Protein AF-0000000079820112 (afdb_homodimer)

Nearest PDB structures (foldseek):
  3hjp-assembly2_D  TM=8.695E-01  e=3.305E-12  Saccharolobus solfataricus
  5ovq-assembly1_L  TM=8.170E-01  e=5.608E-11  Aquifex aeolicus VF5
  5epf-assembly1_A  TM=8.213E-01  e=5.752E-10  Mycobacterium tuberculosis H37Rv
  5id2-assembly1_B  TM=8.417E-01  e=3.566E-09  Mycobacterium tuberculosis H37Rv
  1xvw-assembly1_B  TM=8.274E-01  e=8.605E-09  Mycobacterium tuberculosis

Foldseek 3Di:
DQDAAFFPAFDDWDKFFWQVGDIDTPLPDQFPWWEKEKEAFFLVDVLVLVQLLVCQVCVVLQVVLRYAYAYEKQDDNVRQNCSCVVSVRDRHIYTYNDDPVNLSNNVWAKDADPDPPGDRIITHIKIWIAGSVRGTQDIDYDNHSDDDDDPVVVSVVSVVCVVPVPGGDRRDD/DQDAAFFPAFDDWDKFAWQVGDIDTPLPDQFPWWEKEKEAFFLVDVLV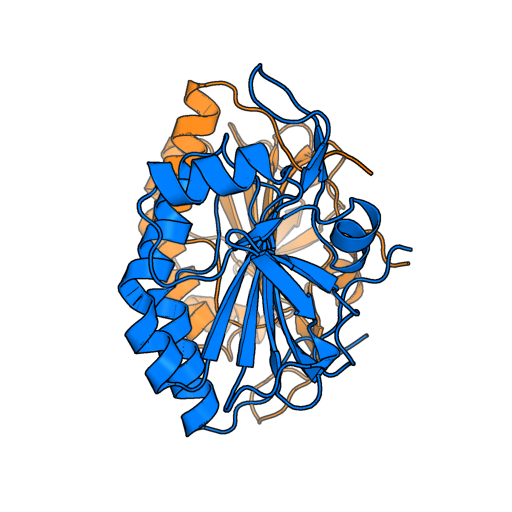LVQQLVCQVCVVLQVVLRYAYAYEKQDDNVRQNCSCVVSVRDRHIYTYNDDPVNLVNNVWAKDADPDPPGDRIITHIKIWIAGSVRGTQDIDYDNHSDDDDDPVVVSVVSVVCVVPVPGGDRRDD

Solvent-accessible surface area (backbone atoms only — not comparable to full-atom values): 17801 Å² total; per-residue (Å²): 75,76,59,56,73,43,25,74,32,74,47,77,87,50,73,33,40,31,63,94,60,62,72,46,45,58,88,76,50,72,37,81,42,20,40,31,45,36,37,33,50,36,69,74,33,68,59,46,48,56,52,54,40,51,51,30,75,39,42,63,67,37,47,77,64,26,35,46,63,34,38,35,22,45,29,48,67,68,48,45,44,47,38,37,64,74,56,65,53,81,68,53,48,43,33,24,56,44,45,69,68,57,40,44,52,66,50,35,28,27,28,62,50,90,54,89,77,47,58,69,61,32,35,26,26,31,40,35,34,25,34,53,85,42,26,22,36,41,45,34,36,20,22,41,87,56,51,58,54,48,67,70,58,48,55,54,50,51,53,50,32,65,75,63,69,56,74,63,37,19,54,54,127,73,76,62,57,73,44,24,74,34,73,46,78,87,49,74,34,40,31,64,97,61,64,73,46,46,58,90,75,51,71,38,82,41,20,39,32,43,35,36,33,50,36,72,74,32,67,57,44,47,56,51,53,40,51,51,28,75,40,44,64,65,36,46,75,63,26,33,47,62,35,38,34,22,42,30,48,68,69,48,43,45,48,37,37,64,74,56,65,51,81,70,52,48,43,34,22,55,44,45,69,69,57,39,44,53,66,49,36,28,26,27,62,50,89,54,90,79,47,57,69,61,33,36,25,26,31,40,35,34,27,33,53,87,43,25,21,36,40,46,34,37,19,22,41,87,57,51,57,55,50,68,70,58,48,54,55,50,51,51,49,32,64,77,63,69,57,73,62,37,18,55,54,127

InterPro domains:
  IPR000866 Alkyl hydroperoxide reductase subunit C/ Thiol specific antioxidant [PF00578] (7-136)
  IPR013766 Thioredoxin domain [PS51352] (5-163)
  IPR036249 Thioredoxin-like superfamily [SSF52833] (4-168)

Sequence (346 aa):
MIDRPTPGQPAPDLNVDLVGGGSWKLADQTPDAFSMLVFYRGLHCPVCRSYNRKLDRMAGDFADLGVEPIALSMDTQARATESVEEWGIEHLPVGYGLTEDDARTWGLYISTAIKDGEPARFSEPG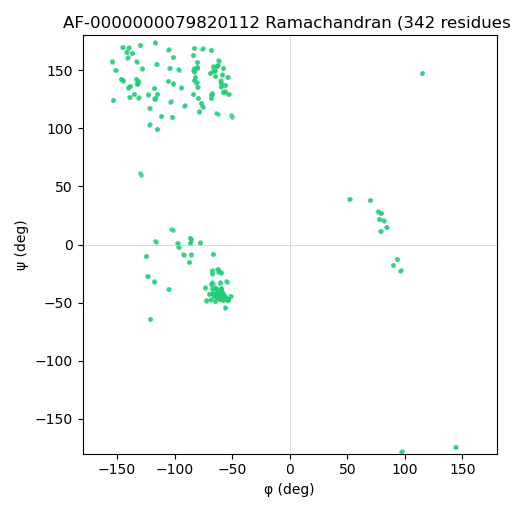LFLVGPDRSLFYAAVTSMPWGRPDPEELVKAIGWIKDNDYPSRGRASMIDRPTPGQPAPDLNVDLVGGGSWKLADQTPDAFSMLVFYRGLHCPVCRSYNRKLDRMAGDFADLGVEPIALSMDTQARATESVEEWGIEHLPVGYGLTEDDARTWGLYISTAIKDGEPARFSEPGLFLVGPDRSLFYAAVTSMPWGRPDPEELVKAIGWIKDNDYPSRGRAS

pLDDT: mean 97.33, std 6.56, range [34.94, 99.0]

Radius of gyration: 19.42 Å; Cα contacts (8 Å, |Δi|>4): 830; chains: 2; bounding box: 47×56×40 Å

Structure (mmCIF, N/CA/C/O backbone):
data_AF-0000000079820112-model_v1
#
loop_
_entity.id
_entity.type
_entity.pdbx_description
1 polymer 'Thioredoxin domain-containing protein'
#
loop_
_atom_site.group_PDB
_atom_site.id
_atom_site.type_symbol
_atom_site.label_atom_id
_atom_site.label_alt_id
_atom_site.label_comp_id
_atom_site.label_asym_id
_atom_site.label_entity_id
_atom_site.label_seq_id
_atom_site.pdbx_PDB_ins_code
_atom_site.Cartn_x
_atom_site.Cartn_y
_atom_site.Cartn_z
_atom_site.occupancy
_atom_site.B_iso_or_equiv
_atom_site.auth_seq_id
_atom_site.auth_comp_id
_atom_site.auth_asym_id
_atom_site.auth_atom_id
_atom_site.pdbx_PDB_model_num
ATOM 1 N N . MET A 1 1 ? 1.897 -10.531 18.719 1 34.94 1 MET A N 1
ATOM 2 C CA . MET A 1 1 ? 1.957 -9.391 17.797 1 34.94 1 MET A CA 1
ATOM 3 C C . MET A 1 1 ? 2.199 -9.859 16.359 1 34.94 1 MET A C 1
ATOM 5 O O . MET A 1 1 ? 3.154 -10.594 16.109 1 34.94 1 MET A O 1
ATOM 9 N N . ILE A 1 2 ? 1.205 -10.109 15.5 1 49.72 2 ILE A N 1
ATOM 10 C CA . ILE A 1 2 ? 1.496 -10.695 14.195 1 49.72 2 ILE A CA 1
ATOM 11 C C . ILE A 1 2 ? 2.611 -9.906 13.516 1 49.72 2 ILE A C 1
ATOM 13 O O . ILE A 1 2 ? 2.504 -8.688 13.352 1 49.72 2 ILE A O 1
ATOM 17 N N . ASP A 1 3 ? 3.736 -10.469 13.398 1 76.06 3 ASP A N 1
ATOM 18 C CA . ASP A 1 3 ? 4.973 -10.047 12.742 1 76.06 3 ASP A CA 1
ATOM 19 C C . ASP A 1 3 ? 4.777 -9.914 11.234 1 76.06 3 ASP A C 1
ATOM 21 O O . ASP A 1 3 ? 3.955 -10.609 10.648 1 76.06 3 ASP A O 1
ATOM 25 N N . ARG A 1 4 ? 4.84 -8.766 10.719 1 89.5 4 ARG A N 1
ATOM 26 C CA . ARG A 1 4 ? 4.777 -8.547 9.281 1 89.5 4 ARG A CA 1
ATOM 27 C C . ARG A 1 4 ? 6.133 -8.805 8.633 1 89.5 4 ARG A C 1
ATOM 29 O O . ARG A 1 4 ? 7.172 -8.703 9.289 1 89.5 4 ARG A O 1
ATOM 36 N N . PRO A 1 5 ? 6.062 -9.211 7.332 1 95.88 5 PRO A N 1
ATOM 37 C CA . PRO A 1 5 ? 7.336 -9.328 6.617 1 95.88 5 PRO A CA 1
ATOM 38 C C . PRO A 1 5 ? 8.141 -8.031 6.625 1 95.88 5 PRO A C 1
ATOM 40 O O . PRO A 1 5 ? 7.574 -6.949 6.469 1 95.88 5 PRO A O 1
ATOM 43 N N . THR A 1 6 ? 9.414 -8.172 6.836 1 96.56 6 THR A N 1
ATOM 44 C CA . THR A 1 6 ? 10.297 -7.02 6.926 1 96.56 6 THR A CA 1
ATOM 45 C C . THR A 1 6 ? 11.344 -7.051 5.816 1 96.56 6 THR A C 1
ATOM 47 O O . THR A 1 6 ? 12.07 -8.039 5.668 1 96.56 6 THR A O 1
ATOM 50 N N . PRO A 1 7 ? 11.422 -5.953 5.039 1 98.31 7 PRO A N 1
ATOM 51 C CA . PRO A 1 7 ? 12.469 -5.93 4.012 1 98.31 7 PRO A CA 1
ATOM 52 C C . PRO A 1 7 ? 13.859 -6.195 4.578 1 98.31 7 PRO A C 1
ATOM 54 O O . PRO A 1 7 ? 14.18 -5.738 5.68 1 98.31 7 PRO A O 1
ATOM 57 N N . GLY A 1 8 ? 14.672 -6.902 3.771 1 97.75 8 GLY A N 1
ATOM 58 C CA . GLY A 1 8 ? 16.016 -7.27 4.203 1 97.75 8 GLY A CA 1
ATOM 59 C C . GLY A 1 8 ? 16.062 -8.602 4.926 1 97.75 8 GLY A C 1
ATOM 60 O O . GLY A 1 8 ? 17.125 -9.195 5.082 1 97.75 8 GLY A O 1
ATOM 61 N N . GLN A 1 9 ? 14.969 -9.078 5.383 1 97.69 9 GLN A N 1
ATOM 62 C CA . GLN A 1 9 ? 14.852 -10.367 6.059 1 97.69 9 GLN A CA 1
ATOM 63 C C . GLN A 1 9 ? 14.297 -11.438 5.121 1 97.69 9 GLN A C 1
ATOM 65 O O . GLN A 1 9 ? 13.734 -11.117 4.07 1 97.69 9 GLN A O 1
ATOM 70 N N . PRO A 1 10 ? 14.492 -12.719 5.465 1 97.88 10 PRO A N 1
ATOM 71 C CA . PRO A 1 10 ? 13.898 -13.766 4.633 1 97.88 10 PRO A CA 1
ATOM 72 C C . PRO A 1 10 ? 12.383 -13.641 4.52 1 97.88 10 PRO A C 1
ATOM 74 O O . PRO A 1 10 ? 11.703 -13.391 5.52 1 97.88 10 PRO A O 1
ATOM 77 N N . ALA A 1 11 ? 11.898 -13.711 3.303 1 98.38 11 ALA A N 1
ATOM 78 C CA . ALA A 1 11 ? 10.453 -13.703 3.088 1 98.38 11 ALA A CA 1
ATOM 79 C C . ALA A 1 11 ? 9.805 -14.945 3.678 1 98.38 11 ALA A C 1
ATOM 81 O O . ALA A 1 11 ? 10.43 -16.016 3.748 1 98.38 11 ALA A O 1
ATOM 82 N N . PRO A 1 12 ? 8.594 -14.812 4.105 1 98.12 12 PRO A N 1
ATOM 83 C CA . PRO A 1 12 ? 7.875 -16.016 4.547 1 98.12 12 PRO A CA 1
ATOM 84 C C . PRO A 1 12 ? 7.777 -17.078 3.459 1 98.12 12 PRO A C 1
ATOM 86 O O . PRO A 1 12 ? 7.73 -16.75 2.27 1 98.12 12 PRO A O 1
ATOM 89 N N . ASP A 1 13 ? 7.699 -18.328 3.887 1 97.12 13 ASP A N 1
ATOM 90 C CA . ASP A 1 13 ? 7.492 -19.391 2.92 1 97.12 13 ASP A CA 1
ATOM 91 C C . ASP A 1 13 ? 6.109 -19.297 2.275 1 97.12 13 ASP A C 1
ATOM 93 O O . ASP A 1 13 ? 5.176 -18.75 2.877 1 97.12 13 ASP A O 1
ATOM 97 N N . LEU A 1 14 ? 6.031 -19.797 1.106 1 98.56 14 LEU A N 1
ATOM 98 C CA . LEU A 1 14 ? 4.762 -19.797 0.39 1 98.56 14 LEU A CA 1
ATOM 99 C C . LEU A 1 14 ? 4.703 -20.953 -0.611 1 98.56 14 LEU A C 1
ATOM 101 O O . LEU A 1 14 ? 5.598 -21.094 -1.446 1 98.56 14 LEU A O 1
ATOM 105 N N . ASN A 1 15 ? 3.719 -21.734 -0.475 1 98.12 15 ASN A N 1
ATOM 106 C CA . ASN A 1 15 ? 3.396 -22.828 -1.377 1 98.12 15 ASN A CA 1
ATOM 107 C C . ASN A 1 15 ? 1.924 -22.812 -1.778 1 98.12 15 ASN A C 1
ATOM 109 O O . ASN A 1 15 ? 1.041 -22.812 -0.918 1 98.12 15 ASN A O 1
ATOM 113 N N . VAL A 1 16 ? 1.709 -22.812 -3.123 1 98.38 16 VAL A N 1
ATOM 114 C CA . VAL A 1 16 ? 0.324 -22.812 -3.584 1 98.38 16 VAL A CA 1
ATOM 115 C C . VAL A 1 16 ? 0.183 -23.719 -4.805 1 98.38 16 VAL A C 1
ATOM 117 O O . VAL A 1 16 ? 1.171 -24.016 -5.48 1 98.38 16 VAL A O 1
ATOM 120 N N . ASP A 1 17 ? -1.06 -24.109 -5.07 1 98.69 17 ASP A N 1
ATOM 121 C CA . ASP A 1 17 ? -1.379 -24.781 -6.324 1 98.69 17 ASP A CA 1
ATOM 122 C C . ASP A 1 17 ? -1.606 -23.781 -7.449 1 98.69 17 ASP A C 1
ATOM 124 O O . ASP A 1 17 ? -2.01 -22.641 -7.199 1 98.69 17 ASP A O 1
ATOM 128 N N . LEU A 1 18 ? -1.323 -24.219 -8.68 1 98.81 18 LEU A N 1
ATOM 129 C CA . LEU A 1 18 ? -1.472 -23.344 -9.836 1 98.81 18 LEU A CA 1
ATOM 130 C C . LEU A 1 18 ? -2.703 -23.719 -10.656 1 98.81 18 LEU A C 1
ATOM 132 O O . LEU A 1 18 ? -3 -24.906 -10.812 1 98.81 18 LEU A O 1
ATOM 136 N N . VAL A 1 19 ? -3.385 -22.719 -11.141 1 98.81 19 VAL A N 1
ATOM 137 C CA . VAL A 1 19 ? -4.359 -23 -12.195 1 98.81 19 VAL A CA 1
ATOM 138 C C . VAL A 1 19 ? -3.662 -23.625 -13.398 1 98.81 19 VAL A C 1
ATOM 140 O O . VAL A 1 19 ? -2.607 -23.156 -13.828 1 98.81 19 VAL A O 1
ATOM 143 N N . GLY A 1 20 ? -4.258 -24.672 -13.953 1 97.94 20 GLY A N 1
ATOM 144 C CA . GLY A 1 20 ? -3.639 -25.375 -15.062 1 97.94 20 GLY A CA 1
ATOM 145 C C . GLY A 1 20 ? -2.803 -26.562 -14.617 1 97.94 20 GLY A C 1
ATOM 146 O O . GLY A 1 20 ? -2.342 -27.344 -15.445 1 97.94 20 GLY A O 1
ATOM 147 N N . GLY A 1 21 ? -2.512 -26.672 -13.281 1 97.81 21 GLY A N 1
ATOM 148 C CA . GLY A 1 21 ? -1.826 -27.844 -12.742 1 97.81 21 GLY A CA 1
ATOM 149 C C . GLY A 1 21 ? -0.453 -27.516 -12.188 1 97.81 21 GLY A C 1
ATOM 150 O O . GLY A 1 21 ? 0.205 -26.578 -12.641 1 97.81 21 GLY A O 1
ATOM 151 N N . GLY A 1 22 ? -0.098 -28.281 -11.156 1 97.62 22 GLY A N 1
ATOM 152 C CA . GLY A 1 22 ? 1.198 -28.109 -10.516 1 97.62 22 GLY A CA 1
ATOM 153 C C . GLY A 1 22 ? 1.142 -27.234 -9.273 1 97.62 22 GLY A C 1
ATOM 154 O O . GLY A 1 22 ? 0.057 -26.906 -8.797 1 97.62 22 GLY A O 1
ATOM 155 N N . SER A 1 23 ? 2.336 -27.078 -8.742 1 97.56 23 SER A N 1
ATOM 156 C CA . SER A 1 23 ? 2.486 -26.25 -7.543 1 97.56 23 SER A CA 1
ATOM 157 C C . SER A 1 23 ? 3.57 -25.203 -7.727 1 97.56 23 SER A C 1
ATOM 159 O O . SER A 1 23 ? 4.453 -25.344 -8.57 1 97.56 23 SER A O 1
ATOM 161 N N . TRP A 1 24 ? 3.408 -24.141 -7.055 1 98.44 24 TRP A N 1
ATOM 162 C CA . TRP A 1 24 ? 4.375 -23.047 -7.012 1 98.44 24 TRP A CA 1
ATOM 163 C C . TRP A 1 24 ? 4.914 -22.859 -5.602 1 98.44 24 TRP A C 1
ATOM 165 O O . TRP A 1 24 ? 4.148 -22.75 -4.641 1 98.44 24 TRP A O 1
ATOM 175 N N . LYS A 1 25 ? 6.211 -22.891 -5.52 1 98.56 25 LYS A N 1
ATOM 176 C CA . LYS A 1 25 ? 6.898 -22.672 -4.246 1 98.56 25 LYS A CA 1
ATOM 177 C C . LYS A 1 25 ? 7.887 -21.516 -4.344 1 98.56 25 LYS A C 1
ATOM 179 O O . LYS A 1 25 ? 8.742 -21.5 -5.23 1 98.56 25 LYS A O 1
ATOM 184 N N . LEU A 1 26 ? 7.754 -20.641 -3.398 1 98.69 26 LEU A N 1
ATOM 185 C CA . LEU A 1 26 ? 8.664 -19.5 -3.4 1 98.69 26 LEU A CA 1
ATOM 186 C C . LEU A 1 26 ? 10.109 -19.969 -3.279 1 98.69 26 LEU A C 1
ATOM 188 O O . LEU A 1 26 ? 10.992 -19.422 -3.945 1 98.69 26 LEU A O 1
ATOM 192 N N . ALA A 1 27 ? 10.367 -20.922 -2.484 1 97.94 27 ALA A N 1
ATOM 193 C CA . ALA A 1 27 ? 11.711 -21.422 -2.193 1 97.94 27 ALA A CA 1
ATOM 194 C C . ALA A 1 27 ? 12.375 -21.969 -3.451 1 97.94 27 ALA A C 1
ATOM 196 O O . ALA A 1 27 ? 13.602 -22.078 -3.514 1 97.94 27 ALA A O 1
ATOM 197 N N . ASP A 1 28 ? 11.609 -22.344 -4.434 1 98 28 ASP A N 1
ATOM 198 C CA . ASP A 1 28 ? 12.133 -22.969 -5.648 1 98 28 ASP A CA 1
ATOM 199 C C . ASP A 1 28 ? 12.398 -21.922 -6.727 1 98 28 ASP A C 1
ATOM 201 O O . ASP A 1 28 ? 12.938 -22.234 -7.789 1 98 28 ASP A O 1
ATOM 205 N N . GLN A 1 29 ? 11.969 -20.672 -6.492 1 98.31 29 GLN A N 1
ATOM 206 C CA . GLN A 1 29 ? 12.086 -19.641 -7.516 1 98.31 29 GLN A CA 1
ATOM 207 C C . GLN A 1 29 ? 13.5 -19.062 -7.566 1 98.31 29 GLN A C 1
ATOM 209 O O . GLN A 1 29 ? 14.133 -18.875 -6.527 1 98.31 29 GLN A O 1
ATOM 214 N N . THR A 1 30 ? 13.977 -18.922 -8.805 1 97.56 30 THR A N 1
ATOM 215 C CA . THR A 1 30 ? 15.297 -18.328 -9.023 1 97.56 30 THR A CA 1
ATOM 216 C C . THR A 1 30 ? 15.219 -17.219 -10.07 1 97.56 30 THR A C 1
ATOM 218 O O . THR A 1 30 ? 15.891 -17.281 -11.102 1 97.56 30 THR A O 1
ATOM 221 N N . PRO A 1 31 ? 14.453 -16.172 -9.82 1 98.5 31 PRO A N 1
ATOM 222 C CA . PRO A 1 31 ? 14.367 -15.07 -10.773 1 98.5 31 PRO A CA 1
ATOM 223 C C . PRO A 1 31 ? 15.703 -14.352 -10.961 1 98.5 31 PRO A C 1
ATOM 225 O O . PRO A 1 31 ? 16.547 -14.367 -10.07 1 98.5 31 PRO A O 1
ATOM 228 N N . ASP A 1 32 ? 15.812 -13.773 -12.156 1 98.56 32 ASP A N 1
ATOM 229 C CA . ASP A 1 32 ? 17 -12.953 -12.352 1 98.56 32 ASP A CA 1
ATOM 230 C C . ASP A 1 32 ? 17 -11.75 -11.414 1 98.56 32 ASP A C 1
ATOM 232 O O . ASP A 1 32 ? 18.031 -11.352 -10.891 1 98.56 32 ASP A O 1
ATOM 236 N N . ALA A 1 33 ? 15.852 -11.172 -11.195 1 98.75 33 ALA A N 1
ATOM 237 C CA . ALA A 1 33 ? 15.781 -10.016 -10.305 1 98.75 33 ALA A CA 1
ATOM 238 C C . ALA A 1 33 ? 14.828 -10.273 -9.141 1 98.75 33 ALA A C 1
ATOM 240 O O . ALA A 1 33 ? 15.25 -10.289 -7.98 1 98.75 33 ALA A O 1
ATOM 241 N N . PHE A 1 34 ? 13.484 -10.469 -9.438 1 98.94 34 PHE A N 1
ATOM 242 C CA . PHE A 1 34 ? 12.531 -10.586 -8.344 1 98.94 34 PHE A CA 1
ATOM 243 C C . PHE A 1 34 ? 11.43 -11.578 -8.688 1 98.94 34 PHE A C 1
ATOM 245 O O . PHE A 1 34 ? 10.969 -11.633 -9.836 1 98.94 34 PHE A O 1
ATOM 252 N N . SER A 1 35 ? 11 -12.398 -7.707 1 98.94 35 SER A N 1
ATOM 253 C CA . SER A 1 35 ? 9.625 -12.898 -7.699 1 98.94 35 SER A CA 1
ATOM 254 C C . SER A 1 35 ? 8.648 -11.82 -7.223 1 98.94 35 SER A C 1
ATOM 256 O O . SER A 1 35 ? 8.844 -11.227 -6.16 1 98.94 35 SER A O 1
ATOM 258 N N . MET A 1 36 ? 7.723 -11.523 -8.031 1 98.94 36 MET A N 1
ATOM 259 C CA . MET A 1 36 ? 6.703 -10.547 -7.652 1 98.94 36 MET A CA 1
ATOM 260 C C . MET A 1 36 ? 5.402 -11.242 -7.262 1 98.94 36 MET A C 1
ATOM 262 O O . MET A 1 36 ? 4.727 -11.82 -8.109 1 98.94 36 MET A O 1
ATOM 266 N N . LEU A 1 37 ? 5.094 -11.203 -5.973 1 98.94 37 LEU A N 1
ATOM 267 C CA . LEU A 1 37 ? 3.875 -11.805 -5.438 1 98.94 37 LEU A CA 1
ATOM 268 C C . LEU A 1 37 ? 2.734 -10.789 -5.414 1 98.94 37 LEU A C 1
ATOM 270 O O . LEU A 1 37 ? 2.824 -9.758 -4.746 1 98.94 37 LEU A O 1
ATOM 274 N N . VAL A 1 38 ? 1.7 -11.094 -6.109 1 98.94 38 VAL A N 1
ATOM 275 C CA . VAL A 1 38 ? 0.548 -10.203 -6.207 1 98.94 38 VAL A CA 1
ATOM 276 C C . VAL A 1 38 ? -0.674 -10.867 -5.578 1 98.94 38 VAL A C 1
ATOM 278 O O . VAL A 1 38 ? -1.367 -11.648 -6.23 1 98.94 38 VAL A O 1
ATOM 281 N N . PHE A 1 39 ? -0.961 -10.492 -4.352 1 98.94 39 PHE A N 1
ATOM 282 C CA . PHE A 1 39 ? -2.148 -11 -3.668 1 98.94 39 PHE A CA 1
ATOM 283 C C . PHE A 1 39 ? -3.375 -10.172 -4.043 1 98.94 39 PHE A C 1
ATOM 285 O O . PHE A 1 39 ? -3.33 -8.945 -4.043 1 98.94 39 PHE A O 1
ATOM 292 N N . TYR A 1 40 ? -4.434 -10.867 -4.438 1 98.94 40 TYR A N 1
ATOM 293 C CA . TYR A 1 40 ? -5.68 -10.203 -4.789 1 98.94 40 TYR A CA 1
ATOM 294 C C . TYR A 1 40 ? -6.863 -10.852 -4.074 1 98.94 40 TYR A C 1
ATOM 296 O O . TYR A 1 40 ? -6.727 -11.922 -3.48 1 98.94 40 TYR A O 1
ATOM 304 N N . ARG A 1 41 ? -8.055 -10.258 -4.148 1 98.88 41 ARG A N 1
ATOM 305 C CA . ARG A 1 41 ? -9.211 -10.664 -3.361 1 98.88 41 ARG A CA 1
ATOM 306 C C . ARG A 1 41 ? -9.781 -11.984 -3.877 1 98.88 41 ARG A C 1
ATOM 308 O O . ARG A 1 41 ? -10.102 -12.875 -3.09 1 98.88 41 ARG A O 1
ATOM 315 N N . GLY A 1 42 ? -9.953 -12.039 -5.129 1 98.88 42 GLY A N 1
ATOM 316 C CA . GLY A 1 42 ? -10.594 -13.188 -5.75 1 98.88 42 GLY A CA 1
ATOM 317 C C . GLY A 1 42 ? -11.469 -12.82 -6.93 1 98.88 42 GLY A C 1
ATOM 318 O O . GLY A 1 42 ? -11.5 -11.656 -7.348 1 98.88 42 GLY A O 1
ATOM 319 N N . LEU A 1 43 ? -12.133 -13.812 -7.41 1 98.88 43 LEU A N 1
ATOM 320 C CA . LEU A 1 43 ? -12.961 -13.742 -8.609 1 98.88 43 LEU A CA 1
ATOM 321 C C . LEU A 1 43 ? -13.992 -12.625 -8.492 1 98.88 43 LEU A C 1
ATOM 323 O O . LEU A 1 43 ? -14.312 -11.969 -9.484 1 98.88 43 LEU A O 1
ATOM 327 N N . HIS A 1 44 ? -14.469 -12.336 -7.336 1 98.69 44 HIS A N 1
ATOM 328 C CA . HIS A 1 44 ? -15.609 -11.453 -7.105 1 98.69 44 HIS A CA 1
ATOM 329 C C . HIS A 1 44 ? -15.203 -9.992 -7.227 1 98.69 44 HIS A C 1
ATOM 331 O O . HIS A 1 44 ? -16.031 -9.094 -7.09 1 98.69 44 HIS A O 1
ATOM 337 N N . CYS A 1 45 ? -14.016 -9.672 -7.523 1 98.5 45 CYS A N 1
ATOM 338 C CA . CYS A 1 45 ? -13.492 -8.32 -7.391 1 98.5 45 CYS A CA 1
ATOM 339 C C . CYS A 1 45 ? -13.203 -7.711 -8.758 1 98.5 45 CYS A C 1
ATOM 341 O O . CYS A 1 45 ? -12.18 -8.023 -9.383 1 98.5 45 CYS A O 1
ATOM 343 N N . PRO A 1 46 ? -13.922 -6.746 -9.219 1 98.12 46 PRO A N 1
ATOM 344 C CA . PRO A 1 46 ? -13.688 -6.145 -10.539 1 98.12 46 PRO A CA 1
ATOM 345 C C . PRO A 1 46 ? -12.359 -5.395 -10.617 1 98.12 46 PRO A C 1
ATOM 347 O O . PRO A 1 46 ? -11.742 -5.34 -11.68 1 98.12 46 PRO A O 1
ATOM 350 N N . VAL A 1 47 ? -11.945 -4.797 -9.547 1 98.5 47 VAL A N 1
ATOM 351 C CA . VAL A 1 47 ? -10.656 -4.117 -9.523 1 98.5 47 VAL A CA 1
ATOM 352 C C . VAL A 1 47 ? -9.531 -5.133 -9.719 1 98.5 47 VAL A C 1
ATOM 354 O O . VAL A 1 47 ? -8.547 -4.855 -10.406 1 98.5 47 VAL A O 1
ATOM 357 N N . CYS A 1 48 ? -9.695 -6.301 -9.156 1 98.81 48 CYS A N 1
ATOM 358 C CA . CYS A 1 48 ? -8.734 -7.379 -9.352 1 98.81 48 CYS A CA 1
ATOM 359 C C . CYS A 1 48 ? -8.68 -7.797 -10.812 1 98.81 48 CYS A C 1
ATOM 361 O O . CYS A 1 48 ? -7.598 -8.055 -11.352 1 98.81 48 CYS A O 1
ATOM 363 N N . ARG A 1 49 ? -9.844 -7.855 -11.406 1 98.81 49 ARG A N 1
ATOM 364 C CA . ARG A 1 49 ? -9.898 -8.188 -12.828 1 98.81 49 ARG A CA 1
ATOM 365 C C . ARG A 1 49 ? -9.055 -7.215 -13.648 1 98.81 49 ARG A C 1
ATOM 367 O O . ARG A 1 49 ? -8.172 -7.633 -14.398 1 98.81 49 ARG A O 1
ATOM 374 N N . SER A 1 50 ? -9.297 -5.973 -13.5 1 98.75 50 SER A N 1
ATOM 375 C CA . SER A 1 50 ? -8.578 -4.957 -14.273 1 98.75 50 SER A CA 1
ATOM 376 C C . SER A 1 50 ? -7.086 -4.996 -13.984 1 98.75 50 SER A C 1
ATOM 378 O O . SER A 1 50 ? -6.266 -4.875 -14.898 1 98.75 50 SER A O 1
ATOM 380 N N . TYR A 1 51 ? -6.73 -5.125 -12.758 1 98.88 51 TYR A N 1
ATOM 381 C CA . TYR A 1 51 ? -5.336 -5.102 -12.336 1 98.88 51 TYR A CA 1
ATOM 382 C C . TYR A 1 51 ? -4.578 -6.297 -12.906 1 98.88 51 TYR A C 1
ATOM 384 O O . TYR A 1 51 ? -3.492 -6.141 -13.469 1 98.88 51 TYR A O 1
ATOM 392 N N . ASN A 1 52 ? -5.156 -7.551 -12.758 1 98.88 52 ASN A N 1
ATOM 393 C CA . ASN A 1 52 ? -4.484 -8.758 -13.227 1 98.88 52 ASN A CA 1
ATOM 394 C C . ASN A 1 52 ? -4.406 -8.789 -14.75 1 98.88 52 ASN A C 1
ATOM 396 O O . ASN A 1 52 ? -3.43 -9.289 -15.32 1 98.88 52 ASN A O 1
ATOM 400 N N . ARG A 1 53 ? -5.418 -8.258 -15.422 1 98.94 53 ARG A N 1
ATOM 401 C CA . ARG A 1 53 ? -5.344 -8.133 -16.875 1 98.94 53 ARG A CA 1
ATOM 402 C C . ARG A 1 53 ? -4.195 -7.227 -17.297 1 98.94 53 ARG A C 1
ATOM 404 O O . ARG A 1 53 ? -3.488 -7.516 -18.266 1 98.94 53 ARG A O 1
ATOM 411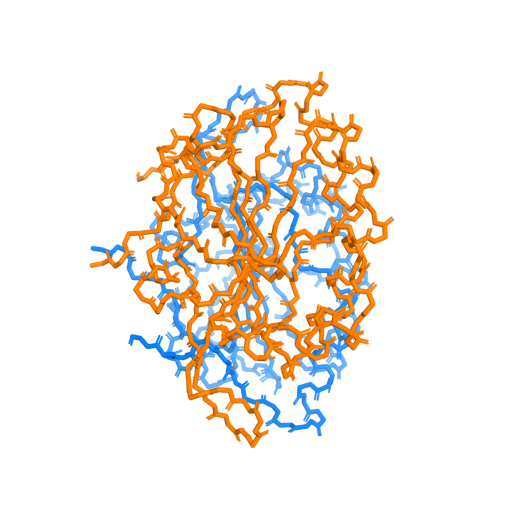 N N . LYS A 1 54 ? -4.074 -6.156 -16.594 1 98.88 54 LYS A N 1
ATOM 412 C CA . LYS A 1 54 ? -2.977 -5.242 -16.875 1 98.88 54 LYS A CA 1
ATOM 413 C C . LYS A 1 54 ? -1.625 -5.918 -16.672 1 98.88 54 LYS A C 1
ATOM 415 O O . LYS A 1 54 ? -0.731 -5.801 -17.516 1 98.88 54 LYS A O 1
ATOM 420 N N . LEU A 1 55 ? -1.469 -6.629 -15.578 1 98.88 55 LEU A N 1
ATOM 421 C CA . LEU A 1 55 ? -0.238 -7.367 -15.32 1 98.88 55 LEU A CA 1
ATOM 422 C C . LEU A 1 55 ? 0.031 -8.375 -16.438 1 98.88 55 LEU A C 1
ATOM 424 O O . LEU A 1 55 ? 1.17 -8.523 -16.891 1 98.88 55 LEU A O 1
ATOM 428 N N . ASP A 1 56 ? -1.018 -9.031 -16.859 1 98.88 56 ASP A N 1
ATOM 429 C CA . ASP A 1 56 ? -0.9 -10.031 -17.922 1 98.88 56 ASP A CA 1
ATOM 430 C C . ASP A 1 56 ? -0.388 -9.398 -19.203 1 98.88 56 ASP A C 1
ATOM 432 O O . ASP A 1 56 ? 0.511 -9.938 -19.859 1 98.88 56 ASP A O 1
ATOM 436 N N . ARG A 1 57 ? -0.926 -8.234 -19.547 1 98.69 57 ARG A N 1
ATOM 437 C CA . ARG A 1 57 ? -0.547 -7.535 -20.766 1 98.69 57 ARG A CA 1
ATOM 438 C C . ARG A 1 57 ? 0.895 -7.047 -20.688 1 98.69 57 ARG A C 1
ATOM 440 O O . ARG A 1 57 ? 1.549 -6.867 -21.719 1 98.69 57 ARG A O 1
ATOM 447 N N . MET A 1 58 ? 1.336 -6.91 -19.484 1 98.81 58 MET A N 1
ATOM 448 C CA . MET A 1 58 ? 2.666 -6.34 -19.281 1 98.81 58 MET A CA 1
ATOM 449 C C . MET A 1 58 ? 3.686 -7.434 -18.984 1 98.81 58 MET A C 1
ATOM 451 O O . MET A 1 58 ? 4.777 -7.148 -18.484 1 98.81 58 MET A O 1
ATOM 455 N N . ALA A 1 59 ? 3.369 -8.672 -19.172 1 98.25 59 ALA A N 1
ATOM 456 C CA . ALA A 1 59 ? 4.23 -9.805 -18.844 1 98.25 59 ALA A CA 1
ATOM 457 C C . ALA A 1 59 ? 5.621 -9.633 -19.438 1 98.25 59 ALA A C 1
ATOM 459 O O . ALA A 1 59 ? 6.629 -9.914 -18.797 1 98.25 59 ALA A O 1
ATOM 460 N N . GLY A 1 60 ? 5.723 -9.211 -20.688 1 98.5 60 GLY A N 1
ATOM 461 C CA . GLY A 1 60 ? 7.004 -9.008 -21.344 1 98.5 60 GLY A CA 1
ATOM 462 C C . GLY A 1 60 ? 7.852 -7.938 -20.688 1 98.5 60 GLY A C 1
ATOM 463 O O . GLY A 1 60 ? 9.07 -8.094 -20.562 1 98.5 60 GLY A O 1
ATOM 464 N N . ASP A 1 61 ? 7.227 -6.816 -20.297 1 98.81 61 ASP A N 1
ATOM 465 C CA . ASP A 1 61 ? 7.93 -5.73 -19.625 1 98.81 61 ASP A CA 1
ATOM 466 C C . ASP A 1 61 ? 8.602 -6.227 -18.344 1 98.81 61 ASP A C 1
ATOM 468 O O . ASP A 1 61 ? 9.758 -5.887 -18.062 1 98.81 61 ASP A O 1
ATOM 472 N N . PHE A 1 62 ? 7.926 -7.027 -17.562 1 98.88 62 PHE A N 1
ATOM 473 C CA . PHE A 1 62 ? 8.477 -7.562 -16.312 1 98.88 62 PHE A CA 1
ATOM 474 C C . PHE A 1 62 ? 9.57 -8.586 -16.609 1 98.88 62 PHE A C 1
ATOM 476 O O . PHE A 1 62 ? 10.609 -8.586 -15.953 1 98.88 62 PHE A O 1
ATOM 483 N N . ALA A 1 63 ? 9.312 -9.414 -17.578 1 98.69 63 ALA A N 1
ATOM 484 C CA . ALA A 1 63 ? 10.305 -10.422 -17.953 1 98.69 63 ALA A CA 1
ATOM 485 C C . ALA A 1 63 ? 11.625 -9.766 -18.359 1 98.69 63 ALA A C 1
ATOM 487 O O . ALA A 1 63 ? 12.703 -10.242 -18 1 98.69 63 ALA A O 1
ATOM 488 N N . ASP A 1 64 ? 11.539 -8.68 -19.109 1 98.69 64 ASP A N 1
ATOM 489 C CA . ASP A 1 64 ? 12.719 -7.957 -19.578 1 98.69 64 ASP A CA 1
ATOM 490 C C . ASP A 1 64 ? 13.555 -7.457 -18.391 1 98.69 64 ASP A C 1
ATOM 492 O O . ASP A 1 64 ? 14.766 -7.273 -18.516 1 98.69 64 ASP A O 1
ATOM 496 N N . LEU A 1 65 ? 12.93 -7.301 -17.297 1 98.81 65 LEU A N 1
ATOM 497 C CA . LEU A 1 65 ? 13.609 -6.801 -16.109 1 98.81 65 LEU A CA 1
ATOM 498 C C . LEU A 1 65 ? 14.055 -7.949 -15.219 1 98.81 65 LEU A C 1
ATOM 500 O O . LEU A 1 65 ? 14.625 -7.723 -14.148 1 98.81 65 LEU A O 1
ATOM 504 N N . GLY A 1 66 ? 13.75 -9.164 -15.578 1 98.81 66 GLY A N 1
ATOM 505 C CA . GLY A 1 66 ? 14.078 -10.305 -14.75 1 98.81 66 GLY A CA 1
ATOM 506 C C . GLY A 1 66 ? 13.094 -10.531 -13.617 1 98.81 66 GLY A C 1
ATOM 507 O O . GLY A 1 66 ? 13.43 -11.148 -12.609 1 98.81 66 GLY A O 1
ATOM 508 N N . VAL A 1 67 ? 11.914 -10 -13.758 1 98.94 67 VAL A N 1
ATOM 509 C CA . VAL A 1 67 ? 10.875 -10.125 -12.742 1 98.94 67 VAL A CA 1
ATOM 510 C C . VAL A 1 67 ? 9.867 -11.195 -13.164 1 98.94 67 VAL A C 1
ATOM 512 O O . VAL A 1 67 ? 9.477 -11.266 -14.328 1 98.94 67 VAL A O 1
ATOM 515 N N . GLU A 1 68 ? 9.461 -12 -12.211 1 98.81 68 GLU A N 1
ATOM 516 C CA . GLU A 1 68 ? 8.477 -13.055 -12.445 1 98.81 68 GLU A CA 1
ATOM 517 C C . GLU A 1 68 ? 7.258 -12.883 -11.547 1 98.81 68 GLU A C 1
ATOM 519 O O . GLU A 1 68 ? 7.27 -13.305 -10.391 1 98.81 68 GLU A O 1
ATOM 524 N N . PRO A 1 69 ? 6.191 -12.406 -12.109 1 98.88 69 PRO A N 1
ATOM 525 C CA . PRO A 1 69 ? 4.988 -12.195 -11.305 1 98.88 69 PRO A CA 1
ATOM 526 C C . PRO A 1 69 ? 4.148 -13.461 -11.156 1 98.88 69 PRO A C 1
ATOM 528 O O . PRO A 1 69 ? 4.152 -14.32 -12.039 1 98.88 69 PRO A O 1
ATOM 531 N N . ILE A 1 70 ? 3.469 -13.531 -10.047 1 98.94 70 ILE A N 1
ATOM 532 C CA . ILE A 1 70 ? 2.422 -14.523 -9.812 1 98.94 70 ILE A CA 1
ATOM 533 C C . ILE A 1 70 ? 1.258 -13.875 -9.07 1 98.94 70 ILE A C 1
ATOM 535 O O . ILE A 1 70 ? 1.468 -13.086 -8.141 1 98.94 70 ILE A O 1
ATOM 539 N N . ALA A 1 71 ? 0.052 -14.141 -9.5 1 98.94 71 ALA A N 1
ATOM 540 C CA . ALA A 1 71 ? -1.149 -13.688 -8.805 1 98.94 71 ALA A CA 1
ATOM 541 C C . ALA A 1 71 ? -1.67 -14.758 -7.848 1 98.94 71 ALA A C 1
ATOM 543 O O . ALA A 1 71 ? -1.751 -15.93 -8.203 1 98.94 71 ALA A O 1
ATOM 544 N N . LEU A 1 72 ? -2.023 -14.32 -6.641 1 98.94 72 LEU A N 1
ATOM 545 C CA . LEU A 1 72 ? -2.363 -15.273 -5.586 1 98.94 72 LEU A CA 1
ATOM 546 C C . LEU A 1 72 ? -3.658 -14.867 -4.891 1 98.94 72 LEU A C 1
ATOM 548 O O . LEU A 1 72 ? -3.869 -13.688 -4.602 1 98.94 72 LEU A O 1
ATOM 552 N N . SER A 1 73 ? -4.52 -15.852 -4.617 1 98.94 73 SER A N 1
ATOM 553 C CA . SER A 1 73 ? -5.723 -15.586 -3.834 1 98.94 73 SER A CA 1
ATOM 554 C C . SER A 1 73 ? -6.074 -16.781 -2.945 1 98.94 73 SER A C 1
ATOM 556 O O . SER A 1 73 ? -5.484 -17.859 -3.074 1 98.94 73 SER A O 1
ATOM 558 N N . MET A 1 74 ? -7.004 -16.5 -2.09 1 98.88 74 MET A N 1
ATOM 559 C CA . MET A 1 74 ? -7.527 -17.547 -1.218 1 98.88 74 MET A CA 1
ATOM 560 C C . MET A 1 74 ? -8.641 -18.328 -1.908 1 98.88 74 MET A C 1
ATOM 562 O O . MET A 1 74 ? -9.273 -19.188 -1.297 1 98.88 74 MET A O 1
ATOM 566 N N . ASP A 1 75 ? -8.906 -18.031 -3.156 1 98.88 75 ASP A N 1
ATOM 567 C CA . ASP A 1 75 ? -9.977 -18.688 -3.895 1 98.88 75 ASP A CA 1
ATOM 568 C C . ASP A 1 75 ? -9.719 -20.188 -4.031 1 98.88 75 ASP A C 1
ATOM 570 O O . ASP A 1 75 ? -8.57 -20.625 -4.016 1 98.88 75 ASP A O 1
ATOM 574 N N . THR A 1 76 ? -10.789 -20.938 -4.195 1 98.69 76 THR A N 1
ATOM 575 C CA . THR A 1 76 ? -10.703 -22.344 -4.555 1 98.69 76 THR A CA 1
ATOM 576 C C . THR A 1 76 ? -10.188 -22.5 -5.98 1 98.69 76 THR A C 1
ATOM 578 O O . THR A 1 76 ? -10.125 -21.531 -6.738 1 98.69 76 THR A O 1
ATOM 581 N N . GLN A 1 77 ? -9.828 -23.766 -6.293 1 98.75 77 GLN A N 1
ATOM 582 C CA . GLN A 1 77 ? -9.414 -24.078 -7.656 1 98.75 77 GLN A CA 1
ATOM 583 C C . GLN A 1 77 ? -10.461 -23.625 -8.672 1 98.75 77 GLN A C 1
ATOM 585 O O . GLN A 1 77 ? -10.125 -23.016 -9.688 1 98.75 77 GLN A O 1
ATOM 590 N N . ALA A 1 78 ? -11.734 -23.938 -8.398 1 98.81 78 ALA A N 1
ATOM 591 C CA . ALA A 1 78 ? -12.82 -23.641 -9.328 1 98.81 78 ALA A CA 1
ATOM 592 C C . ALA A 1 78 ? -12.922 -22.141 -9.578 1 98.81 78 ALA A C 1
ATOM 594 O O . ALA A 1 78 ? -13.023 -21.703 -10.727 1 98.81 78 ALA A O 1
ATOM 595 N N . ARG A 1 79 ? -12.898 -21.328 -8.539 1 98.81 79 ARG A N 1
ATOM 596 C CA . ARG A 1 79 ? -13.016 -19.875 -8.656 1 98.81 79 ARG A CA 1
ATOM 597 C C . ARG A 1 79 ? -11.805 -19.281 -9.375 1 98.81 79 ARG A C 1
ATOM 599 O O . ARG A 1 79 ? -11.953 -18.406 -10.242 1 98.81 79 ARG A O 1
ATOM 606 N N . ALA A 1 80 ? -10.648 -19.734 -9.047 1 98.88 80 ALA A N 1
ATOM 607 C CA . ALA A 1 80 ? -9.43 -19.25 -9.688 1 98.88 80 ALA A CA 1
ATOM 608 C C . ALA A 1 80 ? -9.414 -19.594 -11.172 1 98.88 80 ALA A C 1
ATOM 610 O O . ALA A 1 80 ? -9.016 -18.781 -12 1 98.88 80 ALA A O 1
ATOM 611 N N . THR A 1 81 ? -9.797 -20.828 -11.484 1 98.88 81 THR A N 1
ATOM 612 C CA . THR A 1 81 ? -9.875 -21.234 -12.883 1 98.88 81 THR A CA 1
ATOM 613 C C . THR A 1 81 ? -10.852 -20.344 -13.656 1 98.88 81 THR A C 1
ATOM 615 O O . THR A 1 81 ? -10.547 -19.906 -14.766 1 98.88 81 THR A O 1
ATOM 618 N N . GLU A 1 82 ? -11.969 -20.078 -13.039 1 98.88 82 GLU A N 1
ATOM 619 C CA . GLU A 1 82 ? -12.945 -19.188 -13.656 1 98.88 82 GLU A CA 1
ATOM 620 C C . GLU A 1 82 ? -12.359 -17.797 -13.883 1 98.88 82 GLU A C 1
ATOM 622 O O . GLU A 1 82 ? -12.609 -17.172 -14.922 1 98.88 82 GLU A O 1
ATOM 627 N N . SER A 1 83 ? -11.625 -17.25 -12.945 1 98.88 83 SER A N 1
ATOM 628 C CA . SER A 1 83 ? -10.984 -15.945 -13.117 1 98.88 83 SER A CA 1
ATOM 629 C C . SER A 1 83 ? -10.062 -15.938 -14.328 1 98.88 83 SER A C 1
ATOM 631 O O . SER A 1 83 ? -10.094 -15.008 -15.141 1 98.88 83 SER A O 1
ATOM 633 N N . VAL A 1 84 ? -9.227 -16.969 -14.469 1 98.88 84 VAL A N 1
ATOM 634 C CA . VAL A 1 84 ? -8.273 -17.047 -15.57 1 98.88 84 VAL A CA 1
ATOM 635 C C . VAL A 1 84 ? -9.023 -17.062 -16.906 1 98.88 84 VAL A C 1
ATOM 637 O O . VAL A 1 84 ? -8.648 -16.344 -17.828 1 98.88 84 VAL A O 1
ATOM 640 N N . GLU A 1 85 ? -10.07 -17.828 -16.969 1 98.81 85 GLU A N 1
ATOM 641 C CA . GLU A 1 85 ? -10.852 -17.969 -18.188 1 98.81 85 GLU A CA 1
ATOM 642 C C . GLU A 1 85 ? -11.609 -16.688 -18.516 1 98.81 85 GLU A C 1
ATOM 644 O O . GLU A 1 85 ? -11.508 -16.156 -19.625 1 98.81 85 GLU A O 1
ATOM 649 N N . GLU A 1 86 ? -12.258 -16.156 -17.547 1 98.69 86 GLU A N 1
ATOM 650 C CA . GLU A 1 86 ? -13.125 -15 -17.766 1 98.69 86 GLU A CA 1
ATOM 651 C C . GLU A 1 86 ? -12.312 -13.734 -18 1 98.69 86 GLU A C 1
ATOM 653 O O . GLU A 1 86 ? -12.727 -12.859 -18.766 1 98.69 86 GLU A O 1
ATOM 658 N N . TRP A 1 87 ? -11.211 -13.609 -17.312 1 98.81 87 TRP A N 1
ATOM 659 C CA . TRP A 1 87 ? -10.414 -12.391 -17.406 1 98.81 87 TRP A CA 1
ATOM 660 C C . TRP A 1 87 ? -9.445 -12.453 -18.578 1 98.81 87 TRP A C 1
ATOM 662 O O . TRP A 1 87 ? -8.812 -11.453 -18.922 1 98.81 87 TRP A O 1
ATOM 672 N N . GLY A 1 88 ? -9.305 -13.562 -19.219 1 98.69 88 GLY A N 1
ATOM 673 C CA . GLY A 1 88 ? -8.414 -13.711 -20.359 1 98.69 88 GLY A CA 1
ATOM 674 C C . GLY A 1 88 ? -6.949 -13.656 -19.984 1 98.69 88 GLY A C 1
ATOM 675 O O . GLY A 1 88 ? -6.152 -13.008 -20.672 1 98.69 88 GLY A O 1
ATOM 676 N N . ILE A 1 89 ? -6.645 -14.242 -18.875 1 98.81 89 ILE A N 1
ATOM 677 C CA . ILE A 1 89 ? -5.262 -14.289 -18.422 1 98.81 89 ILE A CA 1
ATOM 678 C C . ILE A 1 89 ? -4.504 -15.391 -19.156 1 98.81 89 ILE A C 1
ATOM 680 O O . ILE A 1 89 ? -4.898 -16.562 -19.109 1 98.81 89 ILE A O 1
ATOM 684 N N . GLU A 1 90 ? -3.398 -15.016 -19.766 1 98.31 90 GLU A N 1
ATOM 685 C CA . GLU A 1 90 ? -2.701 -15.961 -20.625 1 98.31 90 GLU A CA 1
ATOM 686 C C . GLU A 1 90 ? -1.252 -16.156 -20.188 1 98.31 90 GLU A C 1
ATOM 688 O O . GLU A 1 90 ? -0.654 -17.203 -20.438 1 98.31 90 GLU A O 1
ATOM 693 N N . HIS A 1 91 ? -0.703 -15.188 -19.578 1 98.44 91 HIS A N 1
ATOM 694 C CA . HIS A 1 91 ? 0.734 -15.195 -19.328 1 98.44 91 HIS A CA 1
ATOM 695 C C . HIS A 1 91 ? 1.037 -15.195 -17.844 1 98.44 91 HIS A C 1
ATOM 697 O O . HIS A 1 91 ? 2.072 -15.711 -17.406 1 98.44 91 HIS A O 1
ATOM 703 N N . LEU A 1 92 ? 0.21 -14.586 -17.047 1 98.81 92 LEU A N 1
ATOM 704 C CA . LEU A 1 92 ? 0.399 -14.445 -15.602 1 98.81 92 LEU A CA 1
ATOM 705 C C . LEU A 1 92 ? 0.018 -15.734 -14.883 1 98.81 92 LEU A C 1
ATOM 707 O O . LEU A 1 92 ? -1.147 -16.141 -14.891 1 98.81 92 LEU A O 1
ATOM 711 N N . PRO A 1 93 ? 1.008 -16.422 -14.242 1 98.88 93 PRO A N 1
ATOM 712 C CA . PRO A 1 93 ? 0.612 -17.562 -13.414 1 98.88 93 PRO A CA 1
ATOM 713 C C . PRO A 1 93 ? -0.332 -17.172 -12.281 1 98.88 93 PRO A C 1
ATOM 715 O O . PRO A 1 93 ? -0.171 -16.094 -11.68 1 98.88 93 PRO A O 1
ATOM 718 N N . VAL A 1 94 ? -1.336 -18.047 -12.078 1 98.94 94 VAL A N 1
ATOM 719 C CA . VAL A 1 94 ? -2.332 -17.781 -11.039 1 98.94 94 VAL A CA 1
ATOM 720 C C . VAL A 1 94 ? -2.348 -18.938 -10.039 1 98.94 94 VAL A C 1
ATOM 722 O O . VAL A 1 94 ? -2.588 -20.094 -10.406 1 98.94 94 VAL A O 1
ATOM 725 N N . GLY A 1 95 ? -2.014 -18.625 -8.812 1 98.94 95 GLY A N 1
ATOM 726 C CA . GLY A 1 95 ? -2.1 -19.562 -7.707 1 98.94 95 GLY A CA 1
ATOM 727 C C . GLY A 1 95 ? -3.381 -19.422 -6.906 1 98.94 95 GLY A C 1
ATOM 728 O O . GLY A 1 95 ? -3.963 -18.344 -6.832 1 98.94 95 GLY A O 1
ATOM 729 N N . TYR A 1 96 ? -3.807 -20.562 -6.328 1 98.88 96 TYR A N 1
ATOM 730 C CA . TYR A 1 96 ? -5.043 -20.594 -5.555 1 98.88 96 TYR A CA 1
ATOM 731 C C . TYR A 1 96 ? -4.867 -21.406 -4.273 1 98.88 96 TYR A C 1
ATOM 733 O O . TYR A 1 96 ? -3.822 -22.016 -4.062 1 98.88 96 TYR A O 1
ATOM 741 N N . GLY A 1 97 ? -5.844 -21.203 -3.375 1 98.62 97 GLY A N 1
ATOM 742 C CA . GLY A 1 97 ? -5.871 -22 -2.162 1 98.62 97 GLY A CA 1
ATOM 743 C C . GLY A 1 97 ? -4.977 -21.453 -1.065 1 98.62 97 GLY A C 1
ATOM 744 O O . GLY A 1 97 ? -4.566 -22.188 -0.166 1 98.62 97 GLY A O 1
ATOM 745 N N . LEU A 1 98 ? -4.57 -20.219 -1.225 1 98.69 98 LEU A N 1
ATOM 746 C CA . LEU A 1 98 ? -3.857 -19.578 -0.123 1 98.69 98 LEU A CA 1
ATOM 747 C C . LEU A 1 98 ? -4.656 -19.688 1.172 1 98.69 98 LEU A C 1
ATOM 749 O O . LEU A 1 98 ? -5.848 -19.359 1.196 1 98.69 98 LEU A O 1
ATOM 753 N N . THR A 1 99 ? -4.039 -20.141 2.26 1 98.38 99 THR A N 1
ATOM 754 C CA . THR A 1 99 ? -4.746 -20.219 3.533 1 98.38 99 THR A CA 1
ATOM 755 C C . THR A 1 99 ? -4.785 -18.859 4.223 1 98.38 99 THR A C 1
ATOM 757 O O . THR A 1 99 ? -3.953 -18 3.949 1 98.38 99 THR A O 1
ATOM 760 N N . GLU A 1 100 ? -5.762 -18.734 5.074 1 97.62 100 GLU A N 1
ATOM 761 C CA . GLU A 1 100 ? -5.805 -17.5 5.855 1 97.62 100 GLU A CA 1
ATOM 762 C C . GLU A 1 100 ? -4.539 -17.328 6.688 1 97.62 100 GLU A C 1
ATOM 764 O O . GLU A 1 100 ? -4.051 -16.219 6.859 1 97.62 100 GLU A O 1
ATOM 769 N N . ASP A 1 101 ? -4.012 -18.438 7.219 1 96.94 101 ASP A N 1
ATOM 770 C CA . ASP A 1 101 ? -2.773 -18.375 7.988 1 96.94 101 ASP A CA 1
ATOM 771 C C . ASP A 1 101 ? -1.626 -17.828 7.141 1 96.94 101 ASP A C 1
ATOM 773 O O . ASP A 1 101 ? -0.856 -16.984 7.602 1 96.94 101 ASP A O 1
ATOM 777 N N . ASP A 1 102 ? -1.499 -18.297 5.93 1 97.5 102 ASP A N 1
ATOM 778 C CA . ASP A 1 102 ? -0.477 -17.766 5.027 1 97.5 102 ASP A CA 1
ATOM 779 C C . ASP A 1 102 ? -0.682 -16.281 4.766 1 97.5 102 ASP A C 1
ATOM 781 O O . ASP A 1 102 ? 0.271 -15.5 4.816 1 97.5 102 ASP A O 1
ATOM 785 N N . ALA A 1 103 ? -1.942 -15.93 4.469 1 98.06 103 ALA A N 1
ATOM 786 C CA . ALA A 1 103 ? -2.258 -14.523 4.199 1 98.06 103 ALA A CA 1
ATOM 787 C C . ALA A 1 103 ? -1.846 -13.633 5.367 1 98.06 103 ALA A C 1
ATOM 789 O O . ALA A 1 103 ? -1.232 -12.586 5.168 1 98.06 103 ALA A O 1
ATOM 790 N N . ARG A 1 104 ? -2.141 -14.07 6.566 1 96.69 104 ARG A N 1
ATOM 791 C CA . ARG A 1 104 ? -1.803 -13.305 7.766 1 96.69 104 ARG A CA 1
ATOM 792 C C . ARG A 1 104 ? -0.292 -13.25 7.969 1 96.69 104 ARG A C 1
ATOM 794 O O . ARG A 1 104 ? 0.243 -12.227 8.391 1 96.69 104 ARG A O 1
ATOM 801 N N . THR A 1 105 ? 0.363 -14.328 7.676 1 97 105 THR A N 1
ATOM 802 C CA . THR A 1 105 ? 1.817 -14.367 7.785 1 97 105 THR A CA 1
ATOM 803 C C . THR A 1 105 ? 2.461 -13.344 6.859 1 97 105 THR A C 1
ATOM 805 O O . THR A 1 105 ? 3.482 -12.742 7.203 1 97 105 THR A O 1
ATOM 808 N N . TRP A 1 106 ? 1.84 -13.102 5.738 1 97.88 106 TRP A N 1
ATOM 809 C CA . TRP A 1 106 ? 2.354 -12.133 4.781 1 97.88 106 TRP A CA 1
ATOM 810 C C . TRP A 1 106 ? 1.85 -10.727 5.109 1 97.88 106 TRP A C 1
ATOM 812 O O . TRP A 1 106 ? 2.086 -9.789 4.348 1 97.88 106 TRP A O 1
ATOM 822 N N . GLY A 1 107 ? 1.162 -10.57 6.219 1 96.5 107 GLY A N 1
ATOM 823 C CA . GLY A 1 107 ? 0.761 -9.258 6.699 1 96.5 107 GLY A CA 1
ATOM 824 C C . GLY A 1 107 ? -0.431 -8.688 5.957 1 96.5 107 GLY A C 1
ATOM 825 O O . GLY A 1 107 ? -0.627 -7.473 5.926 1 96.5 107 GLY A O 1
ATOM 826 N N . LEU A 1 108 ? -1.253 -9.516 5.309 1 98.12 108 LEU A N 1
ATOM 827 C CA . LEU A 1 108 ? -2.4 -9.039 4.543 1 98.12 108 LEU A CA 1
ATOM 828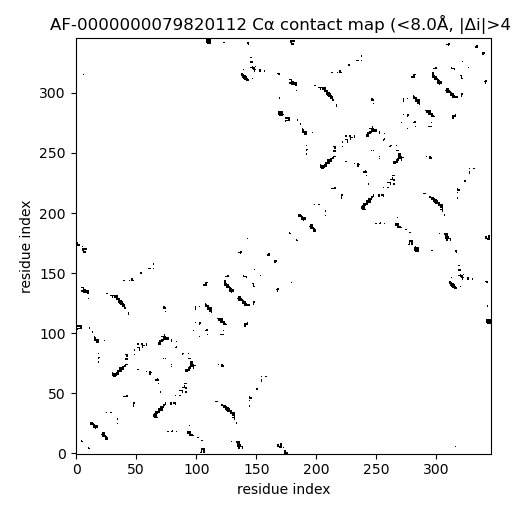 C C . LEU A 1 108 ? -3.594 -8.789 5.457 1 98.12 108 LEU A C 1
ATOM 830 O O . LEU A 1 108 ? -3.781 -9.492 6.453 1 98.12 108 LEU A O 1
ATOM 834 N N . TYR A 1 109 ? -4.359 -7.758 5.137 1 98.25 109 TYR A N 1
ATOM 835 C CA . TYR A 1 109 ? -5.656 -7.582 5.777 1 98.25 109 TYR A CA 1
ATOM 836 C C . TYR A 1 109 ? -6.637 -8.656 5.332 1 98.25 109 TYR A C 1
ATOM 838 O O . TYR A 1 109 ? -6.57 -9.133 4.195 1 98.25 109 TYR A O 1
ATOM 846 N N . ILE A 1 110 ? -7.543 -9.055 6.219 1 98.38 110 ILE A N 1
ATOM 847 C CA . ILE A 1 110 ? -8.531 -10.086 5.93 1 98.38 110 ILE A CA 1
ATOM 848 C C . ILE A 1 110 ? -9.938 -9.492 6.023 1 98.38 110 ILE A C 1
ATOM 850 O O . ILE A 1 110 ? -10.242 -8.75 6.961 1 98.38 110 ILE A O 1
ATOM 854 N N . SER A 1 111 ? -10.734 -9.836 5.031 1 98.69 111 SER A N 1
ATOM 855 C CA . SER A 1 111 ? -12.125 -9.375 5.008 1 98.69 111 SER A CA 1
ATOM 856 C C . SER A 1 111 ? -13.094 -10.539 5.113 1 98.69 111 SER A C 1
ATOM 858 O O . SER A 1 111 ? -12.75 -11.672 4.781 1 98.69 111 SER A O 1
ATOM 860 N N . THR A 1 112 ? -14.258 -10.219 5.605 1 98.19 112 THR A N 1
ATOM 861 C CA . THR A 1 112 ? -15.414 -11.109 5.578 1 98.19 112 THR A CA 1
ATOM 862 C C . THR A 1 112 ? -16.406 -10.68 4.508 1 98.19 112 THR A C 1
ATOM 864 O O . THR A 1 112 ? -16.5 -9.492 4.188 1 98.19 112 THR A O 1
ATOM 867 N N . ALA A 1 113 ? -17.125 -11.672 4.031 1 97.75 113 ALA A N 1
ATOM 868 C CA . ALA A 1 113 ? -18.109 -11.414 2.99 1 97.75 113 ALA A CA 1
ATOM 869 C C . ALA A 1 113 ? -19.172 -10.422 3.475 1 97.75 113 ALA A C 1
ATOM 871 O O . ALA A 1 113 ? -19.609 -10.484 4.629 1 97.75 113 ALA A O 1
ATOM 872 N N . ILE A 1 114 ? -19.578 -9.531 2.572 1 96.12 114 ILE A N 1
ATOM 873 C CA . ILE A 1 114 ? -20.672 -8.633 2.9 1 96.12 114 ILE A CA 1
ATOM 874 C C . ILE A 1 114 ? -21.781 -8.758 1.85 1 96.12 114 ILE A C 1
ATOM 876 O O . ILE A 1 114 ? -22.828 -8.109 1.955 1 96.12 114 ILE A O 1
ATOM 880 N N . LYS A 1 115 ? -21.5 -9.477 0.716 1 94.62 115 LYS A N 1
ATOM 881 C CA . LYS A 1 115 ? -22.484 -9.727 -0.336 1 94.62 115 LYS A CA 1
ATOM 882 C C . LYS A 1 115 ? -22.359 -11.141 -0.898 1 94.62 115 LYS A C 1
ATOM 884 O O . LYS A 1 115 ? -21.312 -11.781 -0.724 1 94.62 115 LYS A O 1
ATOM 889 N N . ASP A 1 116 ? -23.312 -11.492 -1.574 1 93.75 116 ASP A N 1
ATOM 890 C CA . ASP A 1 116 ? -23.281 -12.805 -2.221 1 93.75 116 ASP A CA 1
ATOM 891 C C . ASP A 1 116 ? -22.188 -12.875 -3.275 1 93.75 116 ASP A C 1
ATOM 893 O O . ASP A 1 116 ? -21.922 -11.898 -3.971 1 93.75 116 ASP A O 1
ATOM 897 N N . GLY A 1 117 ? -21.562 -14.078 -3.408 1 94.44 117 GLY A N 1
ATOM 898 C CA . GLY A 1 117 ? -20.531 -14.25 -4.406 1 94.44 117 GLY A CA 1
ATOM 899 C C . GLY A 1 117 ? -19.125 -14.07 -3.85 1 94.44 117 GLY A C 1
ATOM 900 O O . GLY A 1 117 ? -18.156 -14.516 -4.453 1 94.44 117 GLY A O 1
ATOM 901 N N . GLU A 1 118 ? -19.125 -13.352 -2.725 1 96.94 118 GLU A N 1
ATOM 902 C CA . GLU A 1 118 ? -17.844 -13.281 -2.031 1 96.94 118 GLU A CA 1
ATOM 903 C C . GLU A 1 118 ? -17.609 -14.531 -1.192 1 96.94 118 GLU A C 1
ATOM 905 O O . GLU A 1 118 ? -18.531 -15.062 -0.576 1 96.94 118 GLU A O 1
ATOM 910 N N . PRO A 1 119 ? -16.359 -15.008 -1.218 1 97.88 119 PRO A N 1
ATOM 911 C CA . PRO A 1 119 ? -16.047 -16.031 -0.225 1 97.88 119 PRO A CA 1
ATOM 912 C C . PRO A 1 119 ? -16.203 -15.539 1.21 1 97.88 119 PRO A C 1
ATOM 914 O O . PRO A 1 119 ? -16.094 -14.336 1.463 1 97.88 119 PRO A O 1
ATOM 917 N N . ALA A 1 120 ? -16.391 -16.484 2.209 1 97.5 120 ALA A N 1
ATOM 918 C CA . ALA A 1 120 ? -16.609 -16.125 3.607 1 97.5 120 ALA A CA 1
ATOM 919 C C . ALA A 1 120 ? -15.477 -15.258 4.137 1 97.5 120 ALA A C 1
ATOM 921 O O . ALA A 1 120 ? -15.719 -14.312 4.895 1 97.5 120 ALA A O 1
ATOM 922 N N . ARG A 1 121 ? -14.25 -15.672 3.82 1 98.12 121 ARG A N 1
ATOM 923 C CA . ARG A 1 121 ? -13.031 -14.945 4.16 1 98.12 121 ARG A CA 1
ATOM 924 C C . ARG A 1 121 ? -12.109 -14.82 2.953 1 98.12 121 ARG A C 1
ATOM 926 O O . ARG A 1 121 ? -11.984 -15.758 2.164 1 98.12 121 ARG A O 1
ATOM 933 N N . PHE A 1 122 ? -11.508 -13.695 2.836 1 98.81 122 PHE A N 1
ATOM 934 C CA . PHE A 1 122 ? -10.508 -13.516 1.787 1 98.81 122 PHE A CA 1
ATOM 935 C C . PHE A 1 122 ? -9.508 -12.43 2.17 1 98.81 122 PHE A C 1
ATOM 937 O O . PHE A 1 122 ? -9.805 -11.578 3.012 1 98.81 122 PHE A O 1
ATOM 944 N N . SER A 1 123 ? -8.359 -12.461 1.58 1 98.81 123 SER A N 1
ATOM 945 C CA . SER A 1 123 ? -7.332 -11.461 1.833 1 98.81 123 SER A CA 1
ATOM 946 C C . SER A 1 123 ? -7.559 -10.203 0.993 1 98.81 123 SER A C 1
ATOM 948 O O . SER A 1 123 ? -8.062 -10.289 -0.129 1 98.81 123 SER A O 1
ATOM 950 N N . GLU A 1 124 ? -7.16 -9.109 1.549 1 98.81 124 GLU A N 1
ATOM 951 C CA . GLU A 1 124 ? -7.047 -7.871 0.781 1 98.81 124 GLU A CA 1
ATOM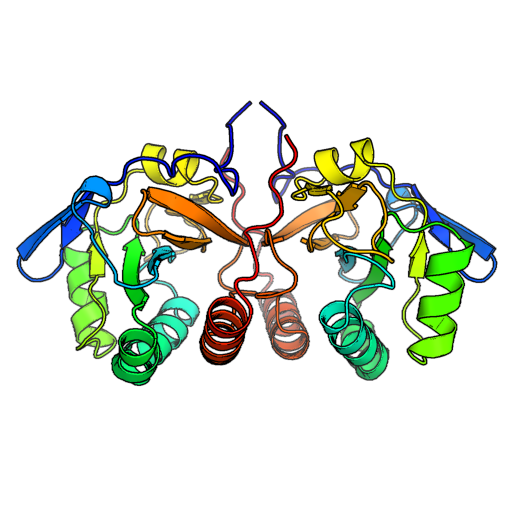 952 C C . GLU A 1 124 ? -5.719 -7.805 0.033 1 98.81 124 GLU A C 1
ATOM 954 O O . GLU A 1 124 ? -4.844 -8.648 0.234 1 98.81 124 GLU A O 1
ATOM 959 N N . PRO A 1 125 ? -5.57 -6.852 -0.866 1 98.88 125 PRO A N 1
ATOM 960 C CA . PRO A 1 125 ? -4.418 -6.863 -1.771 1 98.88 125 PRO A CA 1
ATOM 961 C C . PRO A 1 125 ? -3.096 -6.641 -1.042 1 98.88 125 PRO A C 1
ATOM 963 O O . PRO A 1 125 ? -3.045 -5.898 -0.06 1 98.88 125 PRO A O 1
ATOM 966 N N . GLY A 1 126 ? -2.096 -7.203 -1.547 1 98.81 126 GLY A N 1
ATOM 967 C CA . GLY A 1 126 ? -0.69 -6.996 -1.242 1 98.81 126 GLY A CA 1
ATOM 968 C C . GLY A 1 126 ? 0.224 -7.27 -2.422 1 98.81 126 GLY A C 1
ATOM 969 O O . GLY A 1 126 ? -0.115 -8.062 -3.303 1 98.81 126 GLY A O 1
ATOM 970 N N . LEU A 1 127 ? 1.309 -6.617 -2.479 1 98.94 127 LEU A N 1
ATOM 971 C CA . LEU A 1 127 ? 2.342 -6.836 -3.486 1 98.94 127 LEU A CA 1
ATOM 972 C C . LEU A 1 127 ? 3.727 -6.855 -2.85 1 98.94 127 LEU A C 1
ATOM 974 O O . LEU A 1 127 ? 4.07 -5.961 -2.076 1 98.94 127 LEU A O 1
ATOM 978 N N . PHE A 1 128 ? 4.477 -7.863 -3.162 1 98.94 128 PHE A N 1
ATOM 979 C CA . PHE A 1 128 ? 5.809 -8.039 -2.602 1 98.94 128 PHE A CA 1
ATOM 980 C C . PHE A 1 128 ? 6.82 -8.367 -3.697 1 98.94 128 PHE A C 1
ATOM 982 O O . PHE A 1 128 ? 6.512 -9.109 -4.629 1 98.94 128 PHE A O 1
ATOM 989 N N . LEU A 1 129 ? 7.961 -7.812 -3.633 1 98.94 129 LEU A N 1
ATOM 990 C CA . LEU A 1 129 ? 9.125 -8.242 -4.406 1 98.94 129 LEU A CA 1
ATOM 991 C C . LEU A 1 129 ? 10.102 -9.023 -3.533 1 98.94 129 LEU A C 1
ATOM 993 O O . LEU A 1 129 ? 10.531 -8.531 -2.486 1 98.94 129 LEU A O 1
ATOM 997 N N . VAL A 1 130 ? 10.383 -10.227 -3.967 1 98.94 130 VAL A N 1
ATOM 998 C CA . VAL A 1 130 ? 11.328 -11.086 -3.27 1 98.94 130 VAL A CA 1
ATOM 999 C C . VAL A 1 130 ? 12.539 -11.344 -4.164 1 98.94 130 VAL A C 1
ATOM 1001 O O . VAL A 1 130 ? 12.391 -11.781 -5.309 1 98.94 130 VAL A O 1
ATOM 1004 N N . GLY A 1 131 ? 13.711 -11.141 -3.664 1 98.69 131 GLY A N 1
ATOM 1005 C CA . GLY A 1 131 ? 14.93 -11.336 -4.426 1 98.69 131 GLY A CA 1
ATOM 1006 C C . GLY A 1 131 ? 15.297 -12.797 -4.602 1 98.69 131 GLY A C 1
ATOM 1007 O O . GLY A 1 131 ? 14.703 -13.672 -3.967 1 98.69 131 GLY A O 1
ATOM 1008 N N . PRO A 1 132 ? 16.25 -13.031 -5.477 1 97.88 132 PRO A N 1
ATOM 1009 C CA . PRO A 1 132 ? 16.672 -14.414 -5.738 1 97.88 132 PRO A CA 1
ATOM 1010 C C . PRO A 1 132 ? 17.266 -15.094 -4.504 1 97.88 132 PRO A C 1
ATOM 1012 O O . PRO A 1 132 ? 17.312 -16.328 -4.438 1 97.88 132 PRO A O 1
ATOM 1015 N N . ASP A 1 133 ? 17.734 -14.312 -3.512 1 97.62 133 ASP A N 1
ATOM 1016 C CA . ASP A 1 133 ? 18.266 -14.867 -2.271 1 97.62 133 ASP A CA 1
ATOM 1017 C C . ASP A 1 133 ? 17.156 -15.109 -1.253 1 97.62 133 ASP A C 1
ATOM 1019 O O . ASP A 1 133 ? 17.422 -15.406 -0.087 1 97.62 133 ASP A O 1
ATOM 1023 N N . ARG A 1 134 ? 15.93 -14.828 -1.618 1 97.88 134 ARG A N 1
ATOM 1024 C CA . ARG A 1 134 ? 14.719 -15.078 -0.845 1 97.88 134 ARG A CA 1
ATOM 1025 C C . ARG A 1 134 ? 14.531 -14.008 0.23 1 97.88 134 ARG A C 1
ATOM 1027 O O . ARG A 1 134 ? 13.695 -14.164 1.123 1 97.88 134 ARG A O 1
ATOM 1034 N N . SER A 1 135 ? 15.273 -12.984 0.153 1 98.25 135 SER A N 1
ATOM 1035 C CA . SER A 1 135 ? 15.016 -11.859 1.05 1 98.25 135 SER A CA 1
ATOM 1036 C C . SER A 1 135 ? 13.914 -10.961 0.506 1 98.25 135 SER A C 1
ATOM 1038 O O . SER A 1 135 ? 13.82 -10.742 -0.705 1 98.25 135 SER A O 1
ATOM 1040 N N . LEU A 1 136 ? 13.086 -10.477 1.43 1 98.81 136 LEU A N 1
ATOM 1041 C CA . LEU A 1 136 ? 12.086 -9.484 1.037 1 98.81 136 LEU A CA 1
ATOM 1042 C C . LEU A 1 136 ? 12.758 -8.172 0.642 1 98.81 136 LEU A C 1
ATOM 1044 O O . LEU A 1 136 ? 13.648 -7.691 1.343 1 98.81 136 LEU A O 1
ATOM 1048 N N . PHE A 1 137 ? 12.383 -7.672 -0.509 1 98.88 137 PHE A N 1
ATOM 1049 C CA . PHE A 1 137 ? 12.961 -6.418 -0.985 1 98.88 137 PHE A CA 1
ATOM 1050 C C . PHE A 1 137 ? 11.969 -5.273 -0.838 1 98.88 137 PHE A C 1
ATOM 1052 O O . PHE A 1 137 ? 12.359 -4.148 -0.506 1 98.88 137 PHE A O 1
ATOM 1059 N N . TYR A 1 138 ? 10.719 -5.547 -1.1 1 98.88 138 TYR A N 1
ATOM 1060 C CA . TYR A 1 138 ? 9.656 -4.559 -1.174 1 98.88 138 TYR A CA 1
ATOM 1061 C C . TYR A 1 138 ? 8.336 -5.141 -0.679 1 98.88 138 TYR A C 1
ATOM 1063 O O . TYR A 1 138 ? 8.031 -6.309 -0.928 1 98.88 138 TYR A O 1
ATOM 1071 N N . ALA A 1 139 ? 7.535 -4.27 0.053 1 98.75 139 ALA A N 1
ATOM 1072 C CA . ALA A 1 139 ? 6.203 -4.645 0.513 1 98.75 139 ALA A CA 1
ATOM 1073 C C . ALA A 1 139 ? 5.219 -3.488 0.342 1 98.75 139 ALA A C 1
ATOM 1075 O O . ALA A 1 139 ? 5.539 -2.34 0.662 1 98.75 139 ALA A O 1
ATOM 1076 N N . ALA A 1 140 ? 4.051 -3.773 -0.137 1 98.81 140 ALA A N 1
ATOM 1077 C CA . ALA A 1 140 ? 2.895 -2.881 -0.181 1 98.81 140 ALA A CA 1
ATOM 1078 C C . ALA A 1 140 ? 1.609 -3.627 0.163 1 98.81 140 ALA A C 1
ATOM 1080 O O . ALA A 1 140 ? 1.31 -4.664 -0.431 1 98.81 140 ALA A O 1
ATOM 1081 N N . VAL A 1 141 ? 0.877 -3.117 1.109 1 98.38 141 VAL A N 1
ATOM 1082 C CA . VAL A 1 141 ? -0.374 -3.752 1.511 1 98.38 141 VAL A CA 1
ATOM 1083 C C . VAL A 1 141 ? -1.476 -2.701 1.618 1 98.38 141 VAL A C 1
ATOM 1085 O O . VAL A 1 141 ? -1.221 -1.564 2.023 1 98.38 141 VAL A O 1
ATOM 1088 N N . THR A 1 142 ? -2.672 -3.008 1.244 1 98.62 142 THR A N 1
ATOM 1089 C CA . THR A 1 142 ? -3.836 -2.143 1.402 1 98.62 142 THR A CA 1
ATOM 1090 C C . THR A 1 142 ? -5.016 -2.922 1.981 1 98.62 142 THR A C 1
ATOM 1092 O O . THR A 1 142 ? -5.07 -4.148 1.869 1 98.62 142 THR A O 1
ATOM 1095 N N . SER A 1 143 ? -5.961 -2.211 2.604 1 98.56 143 SER A N 1
ATOM 1096 C CA . SER A 1 143 ? -7.066 -2.869 3.289 1 98.56 143 SER A CA 1
ATOM 1097 C C . SER A 1 143 ? -8.312 -2.926 2.404 1 98.56 143 SER A C 1
ATOM 1099 O O . SER A 1 143 ? -9.359 -3.398 2.834 1 98.56 143 SER A O 1
ATOM 1101 N N . MET A 1 144 ? -8.211 -2.412 1.158 1 98.62 144 MET A N 1
ATOM 1102 C CA . MET A 1 144 ? -9.32 -2.383 0.201 1 98.62 144 MET A CA 1
ATOM 1103 C C . MET A 1 144 ? -8.828 -2.713 -1.204 1 98.62 144 MET A C 1
ATOM 1105 O O . MET A 1 144 ? -7.621 -2.797 -1.442 1 98.62 144 MET A O 1
ATOM 1109 N N . PRO A 1 145 ? -9.734 -2.934 -2.184 1 98.44 145 PRO A N 1
ATOM 1110 C CA . PRO A 1 145 ? -9.297 -3.314 -3.527 1 98.44 145 PRO A CA 1
ATOM 1111 C C . PRO A 1 145 ? -8.539 -2.193 -4.238 1 98.44 145 PRO A C 1
ATOM 1113 O O . PRO A 1 145 ? -7.918 -2.426 -5.277 1 98.44 145 PRO A O 1
ATOM 1116 N N . TRP A 1 146 ? -8.516 -0.988 -3.637 1 98.12 146 TRP A N 1
ATOM 1117 C CA . TRP A 1 146 ? -7.91 0.172 -4.285 1 98.12 146 TRP A CA 1
ATOM 1118 C C . TRP A 1 146 ? -6.562 0.508 -3.656 1 98.12 146 TRP A C 1
ATOM 1120 O O . TRP A 1 146 ? -6.223 -0.005 -2.588 1 98.12 146 TRP A O 1
ATOM 1130 N N . GLY A 1 147 ? -5.879 1.391 -4.387 1 98.06 147 GLY A N 1
ATOM 1131 C CA . GLY A 1 147 ? -4.625 1.9 -3.863 1 98.06 147 GLY A CA 1
ATOM 1132 C C . GLY A 1 147 ? -3.465 0.939 -4.047 1 98.06 147 GLY A C 1
ATOM 1133 O O . GLY A 1 147 ? -2.498 0.969 -3.285 1 98.06 147 GLY A O 1
ATOM 1134 N N . ARG A 1 148 ? -3.543 0.108 -5.059 1 98.69 148 ARG A N 1
ATOM 1135 C CA . ARG A 1 148 ? -2.48 -0.844 -5.367 1 98.69 148 ARG A CA 1
ATOM 1136 C C . ARG A 1 148 ? -1.348 -0.172 -6.137 1 98.69 148 ARG A C 1
ATOM 1138 O O . ARG A 1 148 ? -1.572 0.805 -6.855 1 98.69 148 ARG A O 1
ATOM 1145 N N . PRO A 1 149 ? -0.12 -0.708 -5.996 1 98.75 149 PRO A N 1
ATOM 1146 C CA . PRO A 1 149 ? 0.955 -0.161 -6.828 1 98.75 149 PRO A CA 1
ATOM 1147 C C . PRO A 1 149 ? 0.64 -0.232 -8.32 1 98.75 149 PRO A C 1
ATOM 1149 O O . PRO A 1 149 ? 0.194 -1.272 -8.812 1 98.75 149 PRO A O 1
ATOM 1152 N N . ASP A 1 150 ? 0.838 0.879 -8.992 1 98.62 150 ASP A N 1
ATOM 1153 C CA . ASP A 1 150 ? 0.636 0.9 -10.438 1 98.62 150 ASP A CA 1
ATOM 1154 C C . ASP A 1 150 ? 1.695 0.063 -11.148 1 98.62 150 ASP A C 1
ATOM 1156 O O . ASP A 1 150 ? 2.893 0.324 -11.023 1 98.62 150 ASP A O 1
ATOM 1160 N N . PRO A 1 151 ? 1.266 -0.903 -12 1 98.75 151 PRO A N 1
ATOM 1161 C CA . PRO A 1 151 ? 2.234 -1.777 -12.664 1 98.75 151 PRO A CA 1
ATOM 1162 C C . PRO A 1 151 ? 3.227 -1.008 -13.531 1 98.75 151 PRO A C 1
ATOM 1164 O O . PRO A 1 151 ? 4.406 -1.364 -13.594 1 98.75 151 PRO A O 1
ATOM 1167 N N . GLU A 1 152 ? 2.779 0.014 -14.219 1 98.56 152 GLU A N 1
ATOM 1168 C CA . GLU A 1 152 ? 3.695 0.796 -15.039 1 98.56 152 GLU A CA 1
ATOM 1169 C C . GLU A 1 152 ? 4.727 1.522 -14.18 1 98.56 152 GLU A C 1
ATOM 1171 O O . GLU A 1 152 ? 5.906 1.584 -14.539 1 98.56 152 GLU A O 1
ATOM 1176 N N . GLU A 1 153 ? 4.25 2.084 -13.094 1 97.88 153 GLU A N 1
ATOM 1177 C CA . GLU A 1 153 ? 5.184 2.709 -12.164 1 97.88 153 GLU A CA 1
ATOM 1178 C C . GLU A 1 153 ? 6.188 1.694 -11.625 1 97.88 153 GLU A C 1
ATOM 1180 O O . GLU A 1 153 ? 7.371 2.006 -11.469 1 97.88 153 GLU A O 1
ATOM 1185 N N . LEU A 1 154 ? 5.719 0.484 -11.328 1 98.56 154 LEU A N 1
ATOM 1186 C CA . LEU A 1 154 ? 6.59 -0.551 -10.781 1 98.56 154 LEU A CA 1
ATOM 1187 C C . LEU A 1 154 ? 7.684 -0.927 -11.773 1 98.56 154 LEU A C 1
ATOM 1189 O O . LEU A 1 154 ? 8.836 -1.127 -11.391 1 98.56 154 LEU A O 1
ATOM 1193 N N . VAL A 1 155 ? 7.293 -1.033 -13.07 1 98.81 155 VAL A N 1
ATOM 1194 C CA . VAL A 1 155 ? 8.281 -1.362 -14.094 1 98.81 155 VAL A CA 1
ATOM 1195 C C . VAL A 1 155 ? 9.383 -0.304 -14.109 1 98.81 155 VAL A C 1
ATOM 1197 O O . VAL A 1 155 ? 10.57 -0.634 -14.117 1 98.81 155 VAL A O 1
ATOM 1200 N N . LYS A 1 156 ? 9 0.959 -14.062 1 98.56 156 LYS A N 1
ATOM 1201 C CA . LYS A 1 156 ? 9.969 2.053 -14.07 1 98.56 156 LYS A CA 1
ATOM 1202 C C . LYS A 1 156 ? 10.812 2.041 -12.797 1 98.56 156 LYS A C 1
ATOM 1204 O O . LYS A 1 156 ? 12.031 2.215 -12.859 1 98.56 156 LYS A O 1
ATOM 1209 N N . ALA A 1 157 ? 10.164 1.84 -11.688 1 98.56 157 ALA A N 1
ATOM 1210 C CA . ALA A 1 157 ? 10.859 1.835 -10.406 1 98.56 157 ALA A CA 1
ATOM 1211 C C . ALA A 1 157 ? 11.875 0.698 -10.328 1 98.56 157 ALA A C 1
ATOM 1213 O O . ALA A 1 157 ? 13.008 0.899 -9.898 1 98.56 157 ALA A O 1
ATOM 1214 N N . ILE A 1 158 ? 11.484 -0.518 -10.766 1 98.81 158 ILE A N 1
ATOM 1215 C CA . ILE A 1 158 ? 12.359 -1.68 -10.727 1 98.81 158 ILE A CA 1
ATOM 1216 C C . ILE A 1 158 ? 13.547 -1.465 -11.664 1 98.81 158 ILE A C 1
ATOM 1218 O O . ILE A 1 158 ? 14.688 -1.811 -11.328 1 98.81 158 ILE A O 1
ATOM 1222 N N . GLY A 1 159 ? 13.25 -0.917 -12.883 1 98.69 159 GLY A N 1
ATOM 1223 C CA . GLY A 1 159 ? 14.352 -0.556 -13.758 1 98.69 159 GLY A CA 1
ATOM 1224 C C . GLY A 1 159 ? 15.359 0.36 -13.094 1 98.69 159 GLY A C 1
ATOM 1225 O O . GLY A 1 159 ? 16.562 0.121 -13.172 1 98.69 159 GLY A O 1
ATOM 1226 N N . TRP A 1 160 ? 14.914 1.394 -12.445 1 98.44 160 TRP A N 1
ATOM 1227 C CA . TRP A 1 160 ? 15.781 2.342 -11.75 1 98.44 160 TRP A CA 1
ATOM 1228 C C . TRP A 1 160 ? 16.547 1.657 -10.625 1 98.44 160 TRP A C 1
ATOM 1230 O O . TRP A 1 160 ? 17.734 1.912 -10.438 1 98.44 160 TRP A O 1
ATOM 1240 N N . ILE A 1 161 ? 15.867 0.838 -9.836 1 98.38 161 ILE A N 1
ATOM 1241 C CA . ILE A 1 161 ? 16.453 0.086 -8.734 1 98.38 161 ILE A CA 1
ATOM 1242 C C . ILE A 1 161 ? 17.641 -0.734 -9.25 1 98.38 161 ILE A C 1
ATOM 1244 O O . ILE A 1 161 ? 18.719 -0.718 -8.648 1 98.38 161 ILE A O 1
ATOM 1248 N N . LYS A 1 162 ? 17.422 -1.408 -10.328 1 98 162 LYS A N 1
ATOM 1249 C CA . LYS A 1 162 ? 18.469 -2.26 -10.891 1 98 162 LYS A CA 1
ATOM 1250 C C . LYS A 1 162 ? 19.641 -1.429 -11.422 1 98 162 LYS A C 1
ATOM 1252 O O . LYS A 1 162 ? 20.797 -1.739 -11.148 1 98 162 LYS A O 1
ATOM 1257 N N . ASP A 1 163 ? 19.312 -0.332 -12.078 1 97.94 163 ASP A N 1
ATOM 1258 C CA . ASP A 1 163 ? 20.328 0.519 -12.688 1 97.94 163 ASP A CA 1
ATOM 1259 C C . ASP A 1 163 ? 21.188 1.188 -11.617 1 97.94 163 ASP A C 1
ATOM 1261 O O . ASP A 1 163 ? 22.359 1.492 -11.859 1 97.94 163 ASP A O 1
ATOM 1265 N N . ASN A 1 164 ? 20.656 1.354 -10.422 1 97.94 164 ASN A N 1
ATOM 1266 C CA . ASN A 1 164 ? 21.344 2.146 -9.414 1 97.94 164 ASN A CA 1
ATOM 1267 C C . ASN A 1 164 ? 21.75 1.296 -8.211 1 97.94 164 ASN A C 1
ATOM 1269 O O . ASN A 1 164 ? 22.266 1.817 -7.223 1 97.94 164 ASN A O 1
ATOM 1273 N N . ASP A 1 165 ? 21.484 0.019 -8.234 1 97.31 165 ASP A N 1
ATOM 1274 C CA . ASP A 1 165 ? 21.734 -0.895 -7.125 1 97.31 165 ASP A CA 1
ATOM 1275 C C . ASP A 1 165 ? 21.125 -0.364 -5.828 1 97.31 165 ASP A C 1
ATOM 1277 O O . ASP A 1 165 ? 21.781 -0.322 -4.793 1 97.31 165 ASP A O 1
ATOM 1281 N N . TYR A 1 166 ? 19.984 0.181 -5.996 1 97.88 166 TYR A N 1
ATOM 1282 C CA . TYR A 1 166 ? 19.266 0.758 -4.859 1 97.88 166 TYR A CA 1
ATOM 1283 C C . TYR A 1 166 ? 18.812 -0.329 -3.896 1 97.88 166 TYR A C 1
ATOM 1285 O O . TYR A 1 166 ? 18.141 -1.282 -4.301 1 97.88 166 TYR A O 1
ATOM 1293 N N . PRO A 1 167 ? 19.078 -0.248 -2.566 1 97.88 167 PRO A N 1
ATOM 1294 C CA . PRO A 1 167 ? 18.781 -1.327 -1.622 1 97.88 167 PRO A CA 1
ATOM 1295 C C . PRO A 1 167 ? 17.344 -1.302 -1.133 1 97.88 167 PRO A C 1
ATOM 1297 O O . PRO A 1 167 ? 16.656 -0.287 -1.276 1 97.88 167 PRO A O 1
ATOM 1300 N N . SER A 1 168 ? 16.953 -2.422 -0.583 1 98.44 168 SER A N 1
ATOM 1301 C CA . SER A 1 168 ? 15.656 -2.443 0.085 1 98.44 168 SER A CA 1
ATOM 1302 C C . SER A 1 168 ? 15.594 -1.412 1.208 1 98.44 168 SER A C 1
ATOM 1304 O O . SER A 1 168 ? 16.625 -1.084 1.812 1 98.44 168 SER A O 1
ATOM 1306 N N . ARG A 1 169 ? 14.492 -0.872 1.398 1 98.5 169 ARG A N 1
ATOM 1307 C CA . ARG A 1 169 ? 14.219 0.067 2.482 1 98.5 169 ARG A CA 1
ATOM 1308 C C . ARG A 1 169 ? 13.164 -0.488 3.436 1 98.5 169 ARG A C 1
ATOM 1310 O O . ARG A 1 169 ? 12.602 -1.557 3.191 1 98.5 169 ARG A O 1
ATOM 1317 N N . GLY A 1 170 ? 12.961 0.285 4.547 1 97.94 170 GLY A N 1
ATOM 1318 C CA . GLY A 1 170 ? 12 -0.186 5.531 1 97.94 170 GLY A CA 1
ATOM 1319 C C . GLY A 1 170 ? 12.539 -1.307 6.402 1 97.94 170 GLY A C 1
ATOM 1320 O O . GLY A 1 170 ? 11.773 -2.121 6.918 1 97.94 170 GLY A O 1
ATOM 1321 N N . ARG A 1 171 ? 13.891 -1.362 6.633 1 96.31 171 ARG A N 1
ATOM 1322 C CA . ARG A 1 171 ? 14.539 -2.512 7.258 1 96.31 171 ARG A CA 1
ATOM 1323 C C . ARG A 1 171 ? 14.539 -2.383 8.773 1 96.31 171 ARG A C 1
ATOM 1325 O O . ARG A 1 171 ? 14.781 -3.361 9.484 1 96.31 171 ARG A O 1
ATOM 1332 N N . ALA A 1 172 ? 14.258 -1.163 9.234 1 88.25 172 ALA A N 1
ATOM 1333 C CA . ALA A 1 172 ? 14.469 -0.916 10.656 1 88.25 172 ALA A CA 1
ATOM 1334 C C . ALA A 1 172 ? 13.367 -1.548 11.5 1 88.25 172 ALA A C 1
ATOM 1336 O O . ALA A 1 172 ? 12.18 -1.307 11.258 1 88.25 172 ALA A O 1
ATOM 1337 N N . SER A 1 173 ? 13.688 -2.467 12.375 1 77.25 173 SER A N 1
ATOM 1338 C CA . SER A 1 173 ? 12.75 -3.139 13.266 1 77.25 173 SER A CA 1
ATOM 1339 C C . SER A 1 173 ? 12.68 -2.438 14.625 1 77.25 173 SER A C 1
ATOM 1341 O O . SER A 1 173 ? 13.633 -1.775 15.031 1 77.25 173 SER A O 1
ATOM 1343 N N . MET B 1 1 ? 4.227 -8.164 19.312 1 34.97 1 MET B N 1
ATOM 1344 C CA . MET B 1 1 ? 3.789 -8.156 17.922 1 34.97 1 MET B CA 1
ATOM 1345 C C . MET B 1 1 ? 3.242 -6.789 17.531 1 34.97 1 MET B C 1
ATOM 1347 O O . MET B 1 1 ? 2.357 -6.254 18.203 1 34.97 1 MET B O 1
ATOM 1351 N N . ILE B 1 2 ? 3.996 -5.812 16.984 1 49.25 2 ILE B N 1
ATOM 1352 C CA . ILE B 1 2 ? 3.434 -4.48 16.797 1 49.25 2 ILE B CA 1
ATOM 1353 C C . ILE B 1 2 ? 2.092 -4.586 16.062 1 49.25 2 ILE B C 1
ATOM 1355 O O . ILE B 1 2 ? 2.004 -5.188 15 1 49.25 2 ILE B O 1
ATOM 1359 N N . ASP B 1 3 ? 1.057 -4.301 16.719 1 76.5 3 ASP B N 1
ATOM 1360 C CA . ASP B 1 3 ? -0.341 -4.207 16.312 1 76.5 3 ASP B CA 1
ATOM 1361 C C . ASP B 1 3 ? -0.533 -3.111 15.266 1 76.5 3 ASP B C 1
ATOM 1363 O O . ASP B 1 3 ? 0.194 -2.117 15.258 1 76.5 3 ASP B O 1
ATOM 1367 N N . ARG B 1 4 ? -0.846 -3.424 14.094 1 89.62 4 ARG B N 1
ATOM 1368 C CA . ARG B 1 4 ? -1.15 -2.445 13.055 1 89.62 4 ARG B CA 1
ATOM 1369 C C . ARG B 1 4 ? -2.582 -1.935 13.188 1 89.62 4 ARG B C 1
ATOM 1371 O O . ARG B 1 4 ? -3.439 -2.617 13.75 1 89.62 4 ARG B O 1
ATOM 1378 N N . PRO B 1 5 ? -2.768 -0.661 12.703 1 96 5 PRO B N 1
ATOM 1379 C CA . PRO B 1 5 ? -4.152 -0.18 12.664 1 96 5 PRO B CA 1
ATOM 1380 C C . PRO B 1 5 ? -5.074 -1.095 11.867 1 96 5 PRO B C 1
ATOM 1382 O O . PRO B 1 5 ? -4.688 -1.596 10.805 1 96 5 PRO B O 1
ATOM 1385 N N . THR B 1 6 ? -6.238 -1.319 12.398 1 96.56 6 THR B N 1
ATOM 1386 C CA . THR B 1 6 ? -7.203 -2.217 11.773 1 96.56 6 THR B CA 1
ATOM 1387 C C . THR B 1 6 ? -8.469 -1.461 11.375 1 96.56 6 THR B C 1
ATOM 1389 O O . THR B 1 6 ? -9.086 -0.799 12.211 1 96.56 6 THR B O 1
ATOM 1392 N N . PRO B 1 7 ? -8.844 -1.575 10.094 1 98.31 7 PRO B N 1
ATOM 1393 C CA . PRO B 1 7 ? -10.094 -0.917 9.703 1 98.31 7 PRO B CA 1
ATOM 1394 C C . PRO B 1 7 ? -11.281 -1.333 10.57 1 98.31 7 PRO B C 1
ATOM 1396 O O . PRO B 1 7 ? -11.391 -2.5 10.953 1 98.31 7 PRO B O 1
ATOM 1399 N N . GLY B 1 8 ? -12.172 -0.343 10.82 1 97.75 8 GLY B N 1
ATOM 1400 C CA . GLY B 1 8 ? -13.328 -0.588 11.672 1 97.75 8 GLY B CA 1
ATOM 1401 C C . GLY B 1 8 ? -13.055 -0.304 13.141 1 97.75 8 GLY B C 1
ATOM 1402 O O . GLY B 1 8 ? -13.984 -0.175 13.938 1 97.75 8 GLY B O 1
ATOM 1403 N N . GLN B 1 9 ? -11.836 -0.23 13.516 1 97.69 9 GLN B N 1
ATOM 1404 C CA . GLN B 1 9 ? -11.422 0.081 14.883 1 97.69 9 GLN B CA 1
ATOM 1405 C C . GLN B 1 9 ? -10.984 1.536 15.008 1 97.69 9 GLN B C 1
ATOM 1407 O O . GLN B 1 9 ? -10.719 2.199 14 1 97.69 9 GLN B O 1
ATOM 1412 N N . PRO B 1 10 ? -10.945 2.057 16.234 1 97.88 10 PRO B N 1
ATOM 1413 C CA . PRO B 1 10 ? -10.445 3.424 16.406 1 97.88 10 PRO B CA 1
ATOM 1414 C C . PRO B 1 10 ? -9.023 3.598 15.883 1 97.88 10 PRO B C 1
ATOM 1416 O O . PRO B 1 10 ? -8.164 2.748 16.141 1 97.88 10 PRO B O 1
ATOM 1419 N N . ALA B 1 11 ? -8.836 4.625 15.094 1 98.44 11 ALA B N 1
ATOM 1420 C CA . ALA B 1 11 ? -7.492 4.941 14.617 1 98.44 11 ALA B CA 1
ATOM 1421 C C . ALA B 1 11 ? -6.586 5.352 15.773 1 98.44 11 ALA B C 1
ATOM 1423 O O . ALA B 1 11 ? -7.055 5.898 16.781 1 98.44 11 ALA B O 1
ATOM 1424 N N . PRO B 1 12 ? -5.328 5.082 15.648 1 98.19 12 PRO B N 1
ATOM 1425 C CA . PRO B 1 12 ? -4.398 5.578 16.672 1 98.19 12 PRO B CA 1
ATOM 1426 C C . PRO B 1 12 ? -4.438 7.098 16.812 1 98.19 12 PRO B C 1
ATOM 1428 O O . PRO B 1 12 ? -4.699 7.809 15.836 1 98.19 12 PRO B O 1
ATOM 1431 N N . ASP B 1 13 ? -4.125 7.555 18 1 97.19 13 ASP B N 1
ATOM 1432 C CA . ASP B 1 13 ? -4.023 9 18.188 1 97.19 13 ASP B CA 1
ATOM 1433 C C . ASP B 1 13 ? -2.854 9.578 17.406 1 97.19 13 ASP B C 1
ATOM 1435 O O . ASP B 1 13 ? -1.867 8.883 17.141 1 97.19 13 ASP B O 1
ATOM 1439 N N . LEU B 1 14 ? -3 10.812 17.078 1 98.56 14 LEU B N 1
ATOM 1440 C CA . LEU B 1 14 ? -1.939 11.5 16.359 1 98.56 14 LEU B CA 1
ATOM 1441 C C . LEU B 1 14 ? -1.989 13 16.625 1 98.56 14 LEU B C 1
ATOM 1443 O O . LEU B 1 14 ? -3.033 13.633 16.438 1 98.56 14 LEU B O 1
ATOM 1447 N N . ASN B 1 15 ? -0.929 13.492 17.078 1 98.19 15 ASN B N 1
ATOM 1448 C CA . ASN B 1 15 ? -0.704 14.922 17.297 1 98.19 15 ASN B CA 1
ATOM 1449 C C . ASN B 1 15 ? 0.622 15.375 16.688 1 98.19 15 ASN B C 1
ATOM 1451 O O . ASN B 1 15 ? 1.674 14.812 17 1 98.19 15 ASN B O 1
ATOM 1455 N N . VAL B 1 16 ? 0.527 16.438 15.836 1 98.38 16 VAL B N 1
ATOM 1456 C CA . VAL B 1 16 ? 1.758 16.938 15.234 1 98.38 16 VAL B CA 1
ATOM 1457 C C . VAL B 1 16 ? 1.712 18.469 15.156 1 98.38 16 VAL B C 1
ATOM 1459 O O . VAL B 1 16 ? 0.636 19.062 15.219 1 98.38 16 VAL B O 1
ATOM 1462 N N . ASP B 1 17 ? 2.898 19.047 15.016 1 98.69 17 ASP B N 1
ATOM 1463 C CA . ASP B 1 17 ? 2.994 20.469 14.711 1 98.69 17 ASP B CA 1
ATOM 1464 C C . ASP B 1 17 ? 2.836 20.719 13.211 1 98.69 17 ASP B C 1
ATOM 1466 O O . ASP B 1 17 ? 3.152 19.859 12.391 1 98.69 17 ASP B O 1
ATOM 1470 N N . LEU B 1 18 ? 2.32 21.906 12.867 1 98.81 18 LEU B N 1
ATOM 1471 C CA . LEU B 1 18 ? 2.094 22.266 11.477 1 98.81 18 LEU B CA 1
ATOM 1472 C C . LEU B 1 18 ? 3.135 23.266 10.992 1 98.81 18 LEU B C 1
ATOM 1474 O O . LEU B 1 18 ? 3.518 24.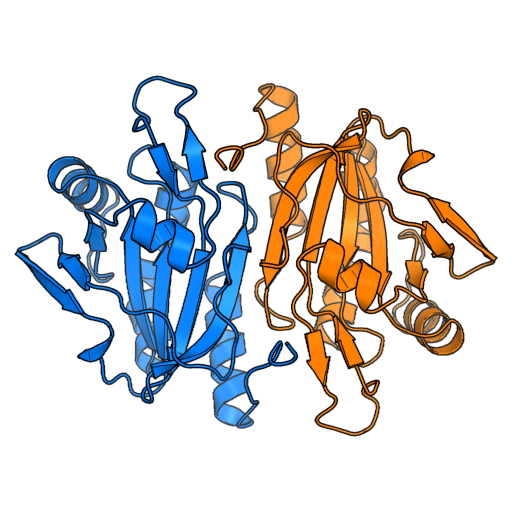172 11.734 1 98.81 18 LEU B O 1
ATOM 1478 N N . VAL B 1 19 ? 3.572 23.078 9.773 1 98.81 19 VAL B N 1
ATOM 1479 C CA . VAL B 1 19 ? 4.301 24.172 9.133 1 98.81 19 VAL B CA 1
ATOM 1480 C C . VAL B 1 19 ? 3.414 25.422 9.055 1 98.81 19 VAL B C 1
ATOM 1482 O O . VAL B 1 19 ? 2.24 25.328 8.688 1 98.81 19 VAL B O 1
ATOM 1485 N N . GLY B 1 20 ? 3.982 26.562 9.375 1 97.94 20 GLY B N 1
ATOM 1486 C CA . GLY B 1 20 ? 3.203 27.781 9.398 1 97.94 20 GLY B CA 1
ATOM 1487 C C . GLY B 1 20 ? 2.635 28.109 10.766 1 97.94 20 GLY B C 1
ATOM 1488 O O . GLY B 1 20 ? 2.08 29.188 10.977 1 97.94 20 GLY B O 1
ATOM 1489 N N . GLY B 1 21 ? 2.676 27.141 11.719 1 97.81 21 GLY B N 1
ATOM 1490 C CA . GLY B 1 21 ? 2.27 27.391 13.094 1 97.81 21 GLY B CA 1
ATOM 1491 C C . GLY B 1 21 ? 1.04 26.594 13.508 1 97.81 21 GLY B C 1
ATOM 1492 O O . GLY B 1 21 ? 0.191 26.281 12.672 1 97.81 21 GLY B O 1
ATOM 1493 N N . GLY B 1 22 ? 1.017 26.25 14.781 1 97.56 22 GLY B N 1
ATOM 1494 C CA . GLY B 1 22 ? -0.104 25.516 15.336 1 97.56 22 GLY B CA 1
ATOM 1495 C C . GLY B 1 22 ? 0.145 24.016 15.406 1 97.56 22 GLY B C 1
ATOM 1496 O O . GLY B 1 22 ? 1.271 23.562 15.195 1 97.56 22 GLY B O 1
ATOM 1497 N N . SER B 1 23 ? -0.908 23.375 15.875 1 97.56 23 SER B N 1
ATOM 1498 C CA . SER B 1 23 ? -0.863 21.922 16 1 97.56 23 SER B CA 1
ATOM 1499 C C . SER B 1 23 ? -2.072 21.266 15.336 1 97.56 23 SER B C 1
ATOM 1501 O O . SER B 1 23 ? -3.105 21.922 15.148 1 97.56 23 SER B O 1
ATOM 1503 N N . TRP B 1 24 ? -1.873 20.109 14.906 1 98.44 24 TRP B N 1
ATOM 1504 C CA . TRP B 1 24 ? -2.92 19.266 14.32 1 98.44 24 TRP B CA 1
ATOM 1505 C C . TRP B 1 24 ? -3.137 18 15.148 1 98.44 24 TRP B C 1
ATOM 1507 O O . TRP B 1 24 ? -2.182 17.297 15.461 1 98.44 24 TRP B O 1
ATOM 1517 N N . LYS B 1 25 ? -4.367 17.812 15.523 1 98.56 25 LYS B N 1
ATOM 1518 C CA . LYS B 1 25 ? -4.762 16.641 16.281 1 98.56 25 LYS B CA 1
ATOM 1519 C C . LYS B 1 25 ? -5.871 15.867 15.57 1 98.56 25 LYS B C 1
ATOM 1521 O O . LYS B 1 25 ? -6.906 16.438 15.227 1 98.56 25 LYS B O 1
ATOM 1526 N N . LEU B 1 26 ? -5.613 14.602 15.43 1 98.69 26 LEU B N 1
ATOM 1527 C CA . LEU B 1 26 ? -6.621 13.781 14.766 1 98.69 26 LEU B CA 1
ATOM 1528 C C . LEU B 1 26 ? -7.941 13.812 15.531 1 98.69 26 LEU B C 1
ATOM 1530 O O . LEU B 1 26 ? -9.008 13.883 14.922 1 98.69 26 LEU B O 1
ATOM 1534 N N . ALA B 1 27 ? -7.895 13.789 16.797 1 98 27 ALA B N 1
ATOM 1535 C CA . ALA B 1 27 ? -9.07 13.727 17.672 1 98 27 ALA B CA 1
ATOM 1536 C C . ALA B 1 27 ? -9.945 14.969 17.484 1 98 27 ALA B C 1
ATOM 1538 O O . ALA B 1 27 ? -11.133 14.945 17.812 1 98 27 ALA B O 1
ATOM 1539 N N . ASP B 1 28 ? -9.383 16.047 17.016 1 98 28 ASP B N 1
ATOM 1540 C CA . ASP B 1 28 ? -10.102 17.312 16.875 1 98 28 ASP B CA 1
ATOM 1541 C C . ASP B 1 28 ? -10.734 17.438 15.492 1 98 28 ASP B C 1
ATOM 1543 O O . ASP B 1 28 ? -11.469 18.391 15.227 1 98 28 ASP B O 1
ATOM 1547 N N . GLN B 1 29 ? -10.398 16.516 14.578 1 98.31 29 GLN B N 1
ATOM 1548 C CA . GLN B 1 29 ? -10.867 16.641 13.195 1 98.31 29 GLN B CA 1
ATOM 1549 C C . GLN B 1 29 ? -12.312 16.156 13.062 1 98.31 29 GLN B C 1
ATOM 1551 O O . GLN B 1 29 ? -12.695 15.172 13.695 1 98.31 29 GLN B O 1
ATOM 1556 N N . THR B 1 30 ? -13.078 16.953 12.328 1 97.56 30 THR B N 1
ATOM 1557 C CA . THR B 1 30 ? -14.469 16.609 12.047 1 97.56 30 THR B CA 1
ATOM 1558 C C . THR B 1 30 ? -14.766 16.703 10.555 1 97.56 30 THR B C 1
ATOM 1560 O O . THR B 1 30 ? -15.641 17.453 10.141 1 97.56 30 THR B O 1
ATOM 1563 N N . PRO B 1 31 ? -14.078 15.938 9.727 1 98.5 31 PRO B N 1
ATOM 1564 C CA . PRO B 1 31 ? -14.344 15.977 8.289 1 98.5 31 PRO B CA 1
ATOM 1565 C C . PRO B 1 31 ? -15.758 15.523 7.934 1 98.5 31 PRO B C 1
ATOM 1567 O O . PRO B 1 31 ? -16.359 14.75 8.68 1 98.5 31 PRO B O 1
ATOM 1570 N N . ASP B 1 32 ? -16.203 16.062 6.797 1 98.56 32 ASP B N 1
ATOM 1571 C CA . ASP B 1 32 ? -17.5 15.555 6.336 1 98.56 32 ASP B CA 1
ATOM 1572 C C . ASP B 1 32 ? -17.406 14.078 5.965 1 98.56 32 ASP B C 1
ATOM 1574 O O . ASP B 1 32 ? -18.344 13.312 6.219 1 98.56 32 ASP B O 1
ATOM 1578 N N . ALA B 1 33 ? -16.312 13.672 5.391 1 98.75 33 ALA B N 1
ATOM 1579 C CA . ALA B 1 33 ? -16.172 12.266 5.02 1 98.75 33 ALA B CA 1
ATOM 1580 C C . ALA B 1 33 ? -14.961 11.641 5.699 1 98.75 33 ALA B C 1
ATOM 1582 O O . ALA B 1 33 ? -15.094 10.719 6.508 1 98.75 33 ALA B O 1
ATOM 1583 N N . PHE B 1 34 ? -13.695 12.156 5.348 1 98.94 34 PHE B N 1
ATOM 1584 C CA . PHE B 1 34 ? -12.508 11.5 5.883 1 98.94 34 PHE B CA 1
ATOM 1585 C C . PHE B 1 34 ? -11.406 12.516 6.172 1 98.94 34 PHE B C 1
ATOM 1587 O O . PHE B 1 34 ? -11.234 13.477 5.422 1 98.94 34 PHE B O 1
ATOM 1594 N N . SER B 1 35 ? -10.672 12.32 7.289 1 98.94 35 SER B N 1
ATOM 1595 C CA . SER B 1 35 ? -9.289 12.781 7.355 1 98.94 35 SER B CA 1
ATOM 1596 C C . SER B 1 35 ? -8.352 11.844 6.594 1 98.94 35 SER B C 1
ATOM 1598 O O . SER B 1 35 ? -8.359 10.633 6.824 1 98.94 35 SER B O 1
ATOM 1600 N N . MET B 1 36 ? -7.684 12.375 5.66 1 98.94 36 MET B N 1
ATOM 1601 C CA . MET B 1 36 ? -6.723 11.578 4.906 1 98.94 36 MET B CA 1
ATOM 1602 C C . MET B 1 36 ? -5.297 11.859 5.367 1 98.94 36 MET B C 1
ATOM 1604 O O . MET B 1 36 ? -4.777 12.953 5.148 1 98.94 36 MET B O 1
ATOM 1608 N N . LEU B 1 37 ? -4.691 10.891 6.031 1 99 37 LEU B N 1
ATOM 1609 C CA . LEU B 1 37 ? -3.324 11 6.531 1 99 37 LEU B CA 1
ATOM 1610 C C . LEU B 1 37 ? -2.328 10.461 5.504 1 99 37 LEU B C 1
ATOM 1612 O O . LEU B 1 37 ? -2.379 9.289 5.141 1 99 37 LEU B O 1
ATOM 1616 N N . VAL B 1 38 ? -1.467 11.297 5.074 1 98.94 38 VAL B N 1
ATOM 1617 C CA . VAL B 1 38 ? -0.476 10.938 4.066 1 98.94 38 VAL B CA 1
ATOM 1618 C C . VAL B 1 38 ? 0.926 11.016 4.668 1 98.94 38 VAL B C 1
ATOM 1620 O O . VAL B 1 38 ? 1.526 12.086 4.719 1 98.94 38 VAL B O 1
ATOM 1623 N N . PHE B 1 39 ? 1.456 9.875 5.047 1 98.94 39 PHE B N 1
ATOM 1624 C CA . PHE B 1 39 ? 2.816 9.805 5.562 1 98.94 39 PHE B CA 1
ATOM 1625 C C . PHE B 1 39 ? 3.826 9.711 4.422 1 98.94 39 PHE B C 1
ATOM 1627 O O . PHE B 1 39 ? 3.645 8.922 3.49 1 98.94 39 PHE B O 1
ATOM 1634 N N . TYR B 1 40 ? 4.824 10.562 4.477 1 98.94 40 TYR B N 1
ATOM 1635 C CA . TYR B 1 40 ? 5.871 10.547 3.463 1 98.94 40 TYR B CA 1
ATOM 1636 C C . TYR B 1 40 ? 7.254 10.539 4.109 1 98.94 40 TYR B C 1
ATOM 1638 O O . TYR B 1 40 ? 7.383 10.75 5.316 1 98.94 40 TYR B O 1
ATOM 1646 N N . ARG B 1 41 ? 8.32 10.359 3.334 1 98.88 41 ARG B N 1
ATOM 1647 C CA . ARG B 1 41 ? 9.672 10.148 3.852 1 98.88 41 ARG B CA 1
ATOM 1648 C C . ARG B 1 41 ? 10.25 11.438 4.418 1 98.88 41 ARG B C 1
ATOM 1650 O O . ARG B 1 41 ? 10.844 11.43 5.5 1 98.88 41 ARG B O 1
ATOM 1657 N N . GLY B 1 42 ? 10.125 12.438 3.672 1 98.88 42 GLY B N 1
ATOM 1658 C CA . 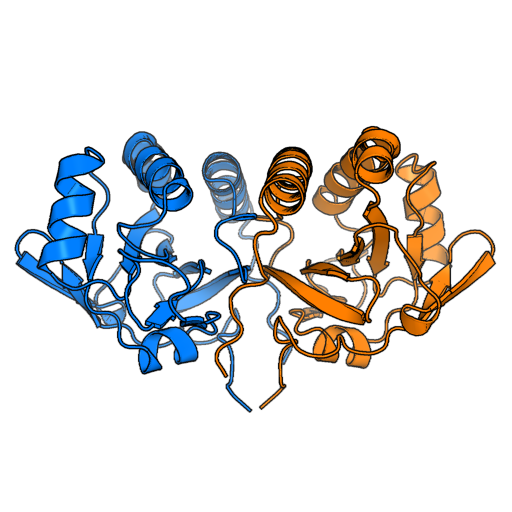GLY B 1 42 ? 10.734 13.711 4.031 1 98.88 42 GLY B CA 1
ATOM 1659 C C . GLY B 1 42 ? 11.258 14.484 2.832 1 98.88 42 GLY B C 1
ATOM 1660 O O . GLY B 1 42 ? 11.062 14.07 1.688 1 98.88 42 GLY B O 1
ATOM 1661 N N . LEU B 1 43 ? 11.898 15.555 3.156 1 98.88 43 LEU B N 1
ATOM 1662 C CA . LEU B 1 43 ? 12.406 16.516 2.189 1 98.88 43 LEU B CA 1
ATOM 1663 C C . LEU B 1 43 ? 13.305 15.844 1.163 1 98.88 43 LEU B C 1
ATOM 1665 O O . LEU B 1 43 ? 13.312 16.219 -0.01 1 98.88 43 LEU B O 1
ATOM 1669 N N . HIS B 1 44 ? 14 14.828 1.522 1 98.69 44 HIS B N 1
ATOM 1670 C CA . HIS B 1 44 ? 15.055 14.219 0.718 1 98.69 44 HIS B CA 1
ATOM 1671 C C . HIS B 1 44 ? 14.469 13.336 -0.382 1 98.69 44 HIS B C 1
ATOM 1673 O O . HIS B 1 44 ? 15.211 12.766 -1.183 1 98.69 44 HIS B O 1
ATOM 1679 N N . CYS B 1 45 ? 13.227 13.234 -0.528 1 98.5 45 CYS B N 1
ATOM 1680 C CA . CYS B 1 45 ? 12.594 12.219 -1.362 1 98.5 45 CYS B CA 1
ATOM 1681 C C . CYS B 1 45 ? 11.93 12.852 -2.578 1 98.5 45 CYS B C 1
ATOM 1683 O O . CYS B 1 45 ? 10.836 13.406 -2.473 1 98.5 45 CYS B O 1
ATOM 1685 N N . PRO B 1 46 ? 12.406 12.664 -3.768 1 98.12 46 PRO B N 1
ATOM 1686 C CA . PRO B 1 46 ? 11.805 13.273 -4.957 1 98.12 46 PRO B CA 1
ATOM 1687 C C . PRO B 1 46 ? 10.422 12.711 -5.27 1 98.12 46 PRO B C 1
ATOM 1689 O O . PRO B 1 46 ? 9.562 13.422 -5.805 1 98.12 46 PRO B O 1
ATOM 1692 N N . VAL B 1 47 ? 10.195 11.469 -4.98 1 98.5 47 VAL B N 1
ATOM 1693 C CA . VAL B 1 47 ? 8.883 10.875 -5.188 1 98.5 47 VAL B CA 1
ATOM 1694 C C . VAL B 1 47 ? 7.867 11.539 -4.262 1 98.5 47 VAL B C 1
ATOM 1696 O O . VAL B 1 47 ? 6.723 11.789 -4.656 1 98.5 47 VAL B O 1
ATOM 1699 N N . CYS B 1 48 ? 8.289 11.859 -3.064 1 98.75 48 CYS B N 1
ATOM 1700 C CA . CYS B 1 48 ? 7.434 12.586 -2.133 1 98.75 48 CYS B CA 1
ATOM 1701 C C . CYS B 1 48 ? 7.086 13.969 -2.678 1 98.75 48 CYS B C 1
ATOM 1703 O O . CYS B 1 48 ? 5.945 14.422 -2.555 1 98.75 48 CYS B O 1
ATOM 1705 N N . ARG B 1 49 ? 8.086 14.594 -3.258 1 98.81 49 ARG B N 1
ATOM 1706 C CA . ARG B 1 49 ? 7.84 15.898 -3.871 1 98.81 49 ARG B CA 1
ATOM 1707 C C . ARG B 1 49 ? 6.727 15.812 -4.91 1 98.81 49 ARG B C 1
ATOM 1709 O O . ARG B 1 49 ? 5.746 16.562 -4.836 1 98.81 49 ARG B O 1
ATOM 1716 N N . SER B 1 50 ? 6.855 14.945 -5.832 1 98.75 50 SER B N 1
ATOM 1717 C CA . SER B 1 50 ? 5.875 14.812 -6.902 1 98.75 50 SER B CA 1
ATOM 1718 C C . SER B 1 50 ? 4.5 14.445 -6.352 1 98.75 50 SER B C 1
ATOM 1720 O O . SER B 1 50 ? 3.484 14.977 -6.801 1 98.75 50 SER B O 1
ATOM 1722 N N . TYR B 1 51 ? 4.457 13.539 -5.445 1 98.88 51 TYR B N 1
ATOM 1723 C CA . TYR B 1 51 ? 3.205 13.047 -4.887 1 98.88 51 TYR B CA 1
ATOM 1724 C C . TYR B 1 51 ? 2.473 14.148 -4.133 1 98.88 51 TYR B C 1
ATOM 1726 O O . TYR B 1 51 ? 1.276 14.367 -4.34 1 98.88 51 TYR B O 1
ATOM 1734 N N . ASN B 1 52 ? 3.211 14.891 -3.221 1 98.88 52 ASN B N 1
ATOM 1735 C CA . ASN B 1 52 ? 2.584 15.945 -2.426 1 98.88 52 ASN B CA 1
ATOM 1736 C C . ASN B 1 52 ? 2.156 17.125 -3.293 1 98.88 52 ASN B C 1
ATOM 1738 O O . ASN B 1 52 ? 1.139 17.766 -3.021 1 98.88 52 ASN B O 1
ATOM 1742 N N . ARG B 1 53 ? 2.916 17.406 -4.336 1 98.94 53 ARG B N 1
ATOM 1743 C CA . ARG B 1 53 ? 2.496 18.438 -5.285 1 98.94 53 ARG B CA 1
ATOM 1744 C C . ARG B 1 53 ? 1.186 18.047 -5.965 1 98.94 53 ARG B C 1
ATOM 1746 O O . ARG B 1 53 ? 0.309 18.891 -6.156 1 98.94 53 ARG B O 1
ATOM 1753 N N . LYS B 1 54 ? 1.114 16.828 -6.328 1 98.81 54 LYS B N 1
ATOM 1754 C CA . LYS B 1 54 ? -0.117 16.344 -6.949 1 98.81 54 LYS B CA 1
ATOM 1755 C C . LYS B 1 54 ? -1.299 16.469 -5.992 1 98.81 54 LYS B C 1
ATOM 1757 O O . LYS B 1 54 ? -2.373 16.938 -6.375 1 98.81 54 LYS B O 1
ATOM 1762 N N . LEU B 1 55 ? -1.114 16.047 -4.754 1 98.88 55 LEU B N 1
ATOM 1763 C CA . LEU B 1 55 ? -2.16 16.188 -3.748 1 98.88 55 LEU B CA 1
ATOM 1764 C C . LEU B 1 55 ? -2.566 17.656 -3.58 1 98.88 55 LEU B C 1
ATOM 1766 O O . LEU B 1 55 ? -3.754 17.953 -3.471 1 98.88 55 LEU B O 1
ATOM 1770 N N . ASP B 1 56 ? -1.579 18.5 -3.578 1 98.88 56 ASP B N 1
ATOM 1771 C CA . ASP B 1 56 ? -1.829 19.938 -3.422 1 98.88 56 ASP B CA 1
ATOM 1772 C C . ASP B 1 56 ? -2.695 20.469 -4.562 1 98.88 56 ASP B C 1
ATOM 1774 O O . ASP B 1 56 ? -3.654 21.203 -4.324 1 98.88 56 ASP B O 1
ATOM 1778 N N . ARG B 1 57 ? -2.379 20.047 -5.781 1 98.69 57 ARG B N 1
ATOM 1779 C CA . ARG B 1 57 ? -3.109 20.5 -6.961 1 98.69 57 ARG B CA 1
ATOM 1780 C C . ARG B 1 57 ? -4.539 19.969 -6.953 1 98.69 57 ARG B C 1
ATOM 1782 O O . ARG B 1 57 ? -5.43 20.578 -7.559 1 98.69 57 ARG B O 1
ATOM 1789 N N . MET B 1 58 ? -4.707 18.922 -6.223 1 98.81 58 MET B N 1
ATOM 1790 C CA . MET B 1 58 ? -6.008 18.266 -6.23 1 98.81 58 MET B CA 1
ATOM 1791 C C . MET B 1 58 ? -6.797 18.609 -4.973 1 98.81 58 MET B C 1
ATOM 1793 O O . MET B 1 58 ? -7.77 17.922 -4.641 1 98.81 58 MET B O 1
ATOM 1797 N N . ALA B 1 59 ? -6.398 19.578 -4.215 1 98.25 59 ALA B N 1
ATOM 1798 C CA . ALA B 1 59 ? -7.027 19.938 -2.949 1 98.25 59 ALA B CA 1
ATOM 1799 C C . ALA B 1 59 ? -8.531 20.125 -3.119 1 98.25 59 ALA B C 1
ATOM 1801 O O . ALA B 1 59 ? -9.32 19.688 -2.281 1 98.25 59 ALA B O 1
ATOM 1802 N N . GLY B 1 60 ? -8.961 20.797 -4.164 1 98.56 60 GLY B N 1
ATOM 1803 C CA . GLY B 1 60 ? -10.375 21.047 -4.418 1 98.56 60 GLY B CA 1
ATOM 1804 C C . GLY B 1 60 ? -11.156 19.766 -4.645 1 98.56 60 GLY B C 1
ATOM 1805 O O . GLY B 1 60 ? -12.289 19.625 -4.168 1 98.56 60 GLY B O 1
ATOM 1806 N N . ASP B 1 61 ? -10.594 18.812 -5.414 1 98.81 61 ASP B N 1
ATOM 1807 C CA . ASP B 1 61 ? -11.234 17.531 -5.676 1 98.81 61 ASP B CA 1
ATOM 1808 C C . ASP B 1 61 ? -11.531 16.797 -4.371 1 98.81 61 ASP B C 1
ATOM 1810 O O . ASP B 1 61 ? -12.617 16.234 -4.199 1 98.81 61 ASP B O 1
ATOM 1814 N N . PHE B 1 62 ? -10.609 16.781 -3.447 1 98.88 62 PHE B N 1
ATOM 1815 C CA . PHE B 1 62 ? -10.789 16.109 -2.164 1 98.88 62 PHE B CA 1
ATOM 1816 C C . PHE B 1 62 ? -11.805 16.859 -1.303 1 98.88 62 PHE B C 1
ATOM 1818 O O . PHE B 1 62 ? -12.656 16.25 -0.666 1 98.88 62 PHE B O 1
ATOM 1825 N N . ALA B 1 63 ? -11.688 18.156 -1.309 1 98.69 63 ALA B N 1
ATOM 1826 C CA . ALA B 1 63 ? -12.617 18.969 -0.532 1 98.69 63 ALA B CA 1
ATOM 1827 C C . ALA B 1 63 ? -14.062 18.719 -0.974 1 98.69 63 ALA B C 1
ATOM 1829 O O . ALA B 1 63 ? -14.961 18.625 -0.14 1 98.69 63 ALA B O 1
ATOM 1830 N N . ASP B 1 64 ? -14.281 18.609 -2.279 1 98.69 64 ASP B N 1
ATOM 1831 C CA . ASP B 1 64 ? -15.602 18.375 -2.838 1 98.69 64 ASP B CA 1
ATOM 1832 C C . ASP B 1 64 ? -16.188 17.062 -2.316 1 98.69 64 ASP B C 1
ATOM 1834 O O . ASP B 1 64 ? -17.406 16.906 -2.248 1 98.69 64 ASP B O 1
ATOM 1838 N N . LEU B 1 65 ? -15.352 16.203 -1.913 1 98.81 65 LEU B N 1
ATOM 1839 C CA . LEU B 1 65 ? -15.789 14.906 -1.423 1 98.81 65 LEU B CA 1
ATOM 1840 C C . LEU B 1 65 ? -15.883 14.898 0.099 1 98.81 65 LEU B C 1
ATOM 1842 O O . LEU B 1 65 ? -16.219 13.875 0.702 1 98.81 65 LEU B O 1
ATOM 1846 N N . GLY B 1 66 ? -15.531 15.984 0.737 1 98.81 66 GLY B N 1
ATOM 1847 C CA . GLY B 1 66 ? -15.531 16.031 2.191 1 98.81 66 GLY B CA 1
ATOM 1848 C C . GLY B 1 66 ? -14.289 15.422 2.807 1 98.81 66 GLY B C 1
ATOM 1849 O O . GLY B 1 66 ? -14.305 15 3.967 1 98.81 66 GLY B O 1
ATOM 1850 N N . VAL B 1 67 ? -13.242 15.32 2.033 1 98.94 67 VAL B N 1
ATOM 1851 C CA . VAL B 1 67 ? -11.984 14.734 2.496 1 98.94 67 VAL B CA 1
ATOM 1852 C C . VAL B 1 67 ? -10.992 15.852 2.826 1 98.94 67 VAL B C 1
ATOM 1854 O O . VAL B 1 67 ? -10.875 16.828 2.084 1 98.94 67 VAL B O 1
ATOM 1857 N N . GLU B 1 68 ? -10.281 15.68 3.908 1 98.81 68 GLU B N 1
ATOM 1858 C CA . GLU B 1 68 ? -9.273 16.641 4.348 1 98.81 68 GLU B CA 1
ATOM 1859 C C . GLU B 1 68 ? -7.902 15.984 4.477 1 98.81 68 GLU B C 1
ATOM 1861 O O . GLU B 1 68 ? -7.598 15.359 5.496 1 98.81 68 GLU B O 1
ATOM 1866 N N . PRO B 1 69 ? -7.062 16.219 3.527 1 98.88 69 PRO B N 1
ATOM 1867 C CA . PRO B 1 69 ? -5.734 15.609 3.57 1 98.88 69 PRO B CA 1
ATOM 1868 C C . PRO B 1 69 ? -4.746 16.391 4.434 1 98.88 69 PRO B C 1
ATOM 1870 O O . PRO B 1 69 ? -4.863 17.609 4.562 1 98.88 69 PRO B O 1
ATOM 1873 N N . ILE B 1 70 ? -3.822 15.672 4.996 1 98.94 70 ILE B N 1
ATOM 1874 C CA . ILE B 1 70 ? -2.645 16.234 5.648 1 98.94 70 ILE B CA 1
ATOM 1875 C C . ILE B 1 70 ? -1.42 15.375 5.324 1 98.94 70 ILE B C 1
ATOM 1877 O O . ILE B 1 70 ? -1.495 14.148 5.324 1 98.94 70 ILE B O 1
ATOM 1881 N N . ALA B 1 71 ? -0.323 16.016 4.992 1 98.94 71 ALA B N 1
ATOM 1882 C CA . ALA B 1 71 ? 0.948 15.32 4.781 1 98.94 71 ALA B CA 1
ATOM 1883 C C . ALA B 1 71 ? 1.791 15.32 6.055 1 98.94 71 ALA B C 1
ATOM 1885 O O . ALA B 1 71 ? 1.913 16.359 6.723 1 98.94 71 ALA B O 1
ATOM 1886 N N . LEU B 1 72 ? 2.369 14.172 6.359 1 98.94 72 LEU B N 1
ATOM 1887 C CA . LEU B 1 72 ? 3.053 14 7.637 1 98.94 72 LEU B CA 1
ATOM 1888 C C . LEU B 1 72 ? 4.422 13.359 7.441 1 98.94 72 LEU B C 1
ATOM 1890 O O . LEU B 1 72 ? 4.562 12.414 6.656 1 98.94 72 LEU B O 1
ATOM 1894 N N . SER B 1 73 ? 5.418 13.859 8.164 1 98.94 73 SER B N 1
ATOM 1895 C CA . SER B 1 73 ? 6.734 13.227 8.156 1 98.94 73 SER B CA 1
ATOM 1896 C C . SER B 1 73 ? 7.414 13.344 9.516 1 98.94 73 SER B C 1
ATOM 1898 O O . SER B 1 73 ? 6.93 14.055 10.398 1 98.94 73 SER B O 1
ATOM 1900 N N . MET B 1 74 ? 8.484 12.617 9.594 1 98.88 74 MET B N 1
ATOM 1901 C CA . MET B 1 74 ? 9.305 12.672 10.797 1 98.88 74 MET B CA 1
ATOM 1902 C C . MET B 1 74 ? 10.305 13.82 10.719 1 98.88 74 MET B C 1
ATOM 1904 O O . MET B 1 74 ? 11.148 13.969 11.609 1 98.88 74 MET B O 1
ATOM 1908 N N . ASP B 1 75 ? 10.234 14.609 9.688 1 98.88 75 ASP B N 1
ATOM 1909 C CA . ASP B 1 75 ? 11.18 15.711 9.492 1 98.88 75 ASP B CA 1
ATOM 1910 C C . ASP B 1 75 ? 11.055 16.734 10.617 1 98.88 75 ASP B C 1
ATOM 1912 O O . ASP B 1 75 ? 9.992 16.875 11.234 1 98.88 75 ASP B O 1
ATOM 1916 N N . THR B 1 76 ? 12.133 17.453 10.844 1 98.69 76 THR B N 1
ATOM 1917 C CA . THR B 1 76 ? 12.125 18.625 11.727 1 98.69 76 THR B CA 1
ATOM 1918 C C . THR B 1 76 ? 11.312 19.75 11.117 1 98.69 76 THR B C 1
ATOM 1920 O O . THR B 1 76 ? 10.961 19.719 9.938 1 98.69 76 THR B O 1
ATOM 1923 N N . GLN B 1 77 ? 11.039 20.75 11.977 1 98.75 77 GLN B N 1
ATOM 1924 C CA . GLN B 1 77 ? 10.352 21.938 11.492 1 98.75 77 GLN B CA 1
ATOM 1925 C C . GLN B 1 77 ? 11.078 22.547 10.297 1 98.75 77 GLN B C 1
ATOM 1927 O O . GLN B 1 77 ? 10.453 22.922 9.305 1 98.75 77 GLN B O 1
ATOM 1932 N N . ALA B 1 78 ? 12.414 22.703 10.406 1 98.75 78 ALA B N 1
ATOM 1933 C CA . ALA B 1 78 ? 13.211 23.328 9.367 1 98.75 78 ALA B CA 1
ATOM 1934 C C . ALA B 1 78 ? 13.078 22.594 8.039 1 98.75 78 ALA B C 1
ATOM 1936 O O . ALA B 1 78 ? 12.867 23.203 6.992 1 98.75 78 ALA B O 1
ATOM 1937 N N . ARG B 1 79 ? 13.211 21.281 8.047 1 98.81 79 ARG B N 1
ATOM 1938 C CA . ARG B 1 79 ? 13.133 20.453 6.844 1 98.81 79 ARG B CA 1
ATOM 1939 C C . ARG B 1 79 ? 11.734 20.5 6.242 1 98.81 79 ARG B C 1
ATOM 1941 O O . ARG B 1 79 ? 11.578 20.625 5.023 1 98.81 79 ARG B O 1
ATOM 1948 N N . ALA B 1 80 ? 10.742 20.391 7.066 1 98.88 80 ALA B N 1
ATOM 1949 C CA . ALA B 1 80 ? 9.359 20.438 6.586 1 98.88 80 ALA B CA 1
ATOM 1950 C C . ALA B 1 80 ? 9.039 21.797 5.965 1 98.88 80 ALA B C 1
ATOM 1952 O O . ALA B 1 80 ? 8.375 21.875 4.93 1 98.88 80 ALA B O 1
ATOM 1953 N N . THR B 1 81 ? 9.469 22.859 6.633 1 98.88 81 THR B N 1
ATOM 1954 C CA . THR B 1 81 ? 9.266 24.203 6.086 1 98.88 81 THR B CA 1
ATOM 1955 C C . THR B 1 81 ? 9.93 24.344 4.719 1 98.88 81 THR B C 1
ATOM 1957 O O . THR B 1 81 ? 9.336 24.875 3.783 1 98.88 81 THR B O 1
ATOM 1960 N N . GLU B 1 82 ? 11.125 23.812 4.613 1 98.88 82 GLU B N 1
ATOM 1961 C CA . GLU B 1 82 ? 11.828 23.828 3.334 1 98.88 82 GLU B CA 1
ATOM 1962 C C . GLU B 1 82 ? 11.055 23.062 2.27 1 98.88 82 GLU B C 1
ATOM 1964 O O . GLU B 1 82 ? 10.984 23.484 1.113 1 98.88 82 GLU B O 1
ATOM 1969 N N . SER B 1 83 ? 10.508 21.922 2.58 1 98.88 83 SER B N 1
ATOM 1970 C CA . SER B 1 83 ? 9.703 21.141 1.632 1 98.88 83 SER B CA 1
ATOM 1971 C C . SER B 1 83 ? 8.531 21.969 1.111 1 98.88 83 SER B C 1
ATOM 1973 O O . SER B 1 83 ? 8.273 22 -0.094 1 98.88 83 SER B O 1
ATOM 1975 N N . VAL B 1 84 ? 7.801 22.625 2.016 1 98.88 84 VAL B N 1
ATOM 1976 C CA . VAL B 1 84 ? 6.633 23.406 1.639 1 98.88 84 VAL B CA 1
ATOM 1977 C C . VAL B 1 84 ? 7.047 24.516 0.672 1 98.88 84 VAL B C 1
ATOM 1979 O O . VAL B 1 84 ? 6.395 24.734 -0.353 1 98.88 84 VAL B O 1
ATOM 1982 N N . GLU B 1 85 ? 8.133 25.188 0.982 1 98.81 85 GLU B N 1
ATOM 1983 C CA . GLU B 1 85 ? 8.617 26.297 0.169 1 98.81 85 GLU B CA 1
ATOM 1984 C C . GLU B 1 85 ? 9.133 25.812 -1.182 1 98.81 85 GLU B C 1
ATOM 1986 O O . GLU B 1 85 ? 8.719 26.312 -2.229 1 98.81 85 GLU B O 1
ATOM 1991 N N . GLU B 1 86 ? 9.922 24.797 -1.168 1 98.69 86 GLU B N 1
ATOM 1992 C CA . GLU B 1 86 ? 10.578 24.328 -2.381 1 98.69 86 GLU B CA 1
ATOM 1993 C C . GLU B 1 86 ? 9.586 23.625 -3.305 1 98.69 86 GLU B C 1
ATOM 1995 O O . GLU B 1 86 ? 9.711 23.688 -4.527 1 98.69 86 GLU B O 1
ATOM 2000 N N . TRP B 1 87 ? 8.672 22.891 -2.723 1 98.81 87 TRP B N 1
ATOM 2001 C CA . TRP B 1 87 ? 7.75 22.094 -3.523 1 98.81 87 TRP B CA 1
ATOM 2002 C C . TRP B 1 87 ? 6.543 22.922 -3.955 1 98.81 87 TRP B C 1
ATOM 2004 O O . TRP B 1 87 ? 5.742 22.484 -4.781 1 98.81 87 TRP B O 1
ATOM 2014 N N . GLY B 1 88 ? 6.391 24.109 -3.457 1 98.69 88 GLY B N 1
ATOM 2015 C CA . GLY B 1 88 ? 5.285 24.969 -3.826 1 98.69 88 GLY B CA 1
ATOM 2016 C C . GLY B 1 88 ? 3.947 24.484 -3.303 1 98.69 88 GLY B C 1
ATOM 2017 O O . GLY B 1 88 ? 2.947 24.516 -4.027 1 98.69 88 GLY B O 1
ATOM 2018 N N . ILE B 1 89 ? 3.979 23.984 -2.119 1 98.81 89 ILE B N 1
ATOM 2019 C CA . ILE B 1 89 ? 2.75 23.516 -1.492 1 98.81 89 ILE B CA 1
ATOM 2020 C C . ILE B 1 89 ? 1.971 24.688 -0.922 1 98.81 89 ILE B C 1
ATOM 2022 O O . ILE B 1 89 ? 2.49 25.453 -0.096 1 98.81 89 ILE B O 1
ATOM 2026 N N . GLU B 1 90 ? 0.714 24.797 -1.312 1 98.31 90 GLU B N 1
ATOM 2027 C CA . GLU B 1 90 ? -0.053 25.984 -0.945 1 98.31 90 GLU B CA 1
ATOM 2028 C C . GLU B 1 90 ? -1.329 25.609 -0.199 1 98.31 90 GLU B C 1
ATOM 2030 O O . GLU B 1 90 ? -1.849 26.391 0.593 1 98.31 90 GLU B O 1
ATOM 2035 N N . HIS B 1 91 ? -1.838 24.469 -0.437 1 98.44 91 HIS B N 1
ATOM 2036 C CA . HIS B 1 91 ? -3.166 24.125 0.06 1 98.44 91 HIS B CA 1
ATOM 2037 C C . HIS B 1 91 ? -3.109 22.953 1.029 1 98.44 91 HIS B C 1
ATOM 2039 O O . HIS B 1 91 ? -3.947 22.828 1.926 1 98.44 91 HIS B O 1
ATOM 2045 N N . LEU B 1 92 ? -2.184 22.047 0.843 1 98.81 92 LEU B N 1
ATOM 2046 C CA . LEU B 1 92 ? -2.045 20.828 1.646 1 98.81 92 LEU B CA 1
ATOM 2047 C C . LEU B 1 92 ? -1.362 21.141 2.975 1 98.81 92 LEU B C 1
ATOM 2049 O O . LEU B 1 92 ? -0.194 21.531 3.002 1 98.81 92 LEU B O 1
ATOM 2053 N N . PRO B 1 93 ? -2.092 20.984 4.121 1 98.88 93 PRO B N 1
ATOM 2054 C CA . PRO B 1 93 ? -1.387 21.109 5.398 1 98.88 93 PRO B CA 1
ATOM 2055 C C . PRO B 1 93 ? -0.257 20.094 5.555 1 98.88 93 PRO B C 1
ATOM 2057 O O . PRO B 1 93 ? -0.394 18.953 5.137 1 98.88 93 PRO B O 1
ATOM 2060 N N . VAL B 1 94 ? 0.856 20.609 6.113 1 98.94 94 VAL B N 1
ATOM 2061 C CA . VAL B 1 94 ? 2.029 19.766 6.301 1 98.94 94 VAL B CA 1
ATOM 2062 C C . VAL B 1 94 ? 2.404 19.719 7.781 1 98.94 94 VAL B C 1
ATOM 2064 O O . VAL B 1 94 ? 2.684 20.766 8.383 1 98.94 94 VAL B O 1
ATOM 2067 N N . GLY B 1 95 ? 2.336 18.547 8.352 1 98.94 95 GLY B N 1
ATOM 2068 C CA . GLY B 1 95 ? 2.779 18.312 9.719 1 98.94 95 GLY B CA 1
ATOM 2069 C C . GLY B 1 95 ? 4.188 17.75 9.797 1 98.94 95 GLY B C 1
ATOM 2070 O O . GLY B 1 95 ? 4.645 17.078 8.875 1 98.94 95 GLY B O 1
ATOM 2071 N N . TYR B 1 96 ? 4.855 18.078 10.906 1 98.88 96 TYR B N 1
ATOM 2072 C CA . TYR B 1 96 ? 6.234 17.641 11.102 1 98.88 96 TYR B CA 1
ATOM 2073 C C . TYR B 1 96 ? 6.453 17.156 12.531 1 98.88 96 TYR B C 1
ATOM 2075 O O . TYR B 1 96 ? 5.559 17.266 13.375 1 98.88 96 TYR B O 1
ATOM 2083 N N . GLY B 1 97 ? 7.586 16.453 12.695 1 98.62 97 GLY B N 1
ATOM 2084 C CA . GLY B 1 97 ? 7.98 16.047 14.031 1 98.62 97 GLY B CA 1
ATOM 2085 C C . GLY B 1 97 ? 7.312 14.758 14.477 1 98.62 97 GLY B C 1
ATOM 2086 O O . GLY B 1 97 ? 7.203 14.492 15.68 1 98.62 97 GLY B O 1
ATOM 2087 N N . LEU B 1 98 ? 6.75 14.047 13.523 1 98.69 98 LEU B N 1
ATOM 2088 C CA . LEU B 1 98 ? 6.25 12.719 13.867 1 98.69 98 LEU B CA 1
ATOM 2089 C C . LEU B 1 98 ? 7.336 11.883 14.531 1 98.69 98 LEU B C 1
ATOM 2091 O O . LEU B 1 98 ? 8.461 11.797 14.023 1 98.69 98 LEU B O 1
ATOM 2095 N N . THR B 1 99 ? 7.039 11.273 15.68 1 98.38 99 THR B N 1
ATOM 2096 C CA . THR B 1 99 ? 8.031 10.43 16.344 1 98.38 99 THR B CA 1
ATOM 2097 C C . THR B 1 99 ? 8.078 9.047 15.703 1 98.38 99 THR B C 1
ATOM 2099 O O . THR B 1 99 ? 7.109 8.617 15.07 1 98.38 99 THR B O 1
ATOM 2102 N N . GLU B 1 100 ? 9.203 8.422 15.891 1 97.69 100 GLU B N 1
ATOM 2103 C CA . GLU B 1 100 ? 9.289 7.051 15.406 1 97.69 100 GLU B CA 1
ATOM 2104 C C . GLU B 1 100 ? 8.234 6.164 16.078 1 97.69 100 GLU B C 1
ATOM 2106 O O . GLU B 1 100 ? 7.68 5.27 15.43 1 97.69 100 GLU B O 1
ATOM 2111 N N . ASP B 1 101 ? 7.984 6.402 17.359 1 96.94 101 ASP B N 1
ATOM 2112 C CA . ASP B 1 101 ? 6.961 5.633 18.062 1 96.94 101 ASP B CA 1
ATOM 2113 C C . ASP B 1 101 ? 5.594 5.809 17.406 1 96.94 101 ASP B C 1
ATOM 2115 O O . ASP B 1 101 ? 4.855 4.836 17.219 1 96.94 101 ASP B O 1
ATOM 2119 N N . ASP B 1 102 ? 5.234 7.016 17.062 1 97.56 102 ASP B N 1
ATOM 2120 C CA . ASP B 1 102 ? 3.98 7.266 16.359 1 97.56 102 ASP B CA 1
ATOM 2121 C C . ASP B 1 102 ? 3.949 6.543 15.008 1 97.56 102 ASP B C 1
ATOM 2123 O O . ASP B 1 102 ? 2.951 5.906 14.664 1 97.56 102 ASP B O 1
ATOM 2127 N N . ALA B 1 103 ? 5.059 6.676 14.273 1 98.12 103 ALA B N 1
ATOM 2128 C CA . ALA B 1 103 ? 5.137 6.027 12.961 1 98.12 103 ALA B CA 1
ATOM 2129 C C . ALA B 1 103 ? 4.91 4.523 13.078 1 98.12 103 ALA B C 1
ATOM 2131 O O . ALA B 1 103 ? 4.152 3.941 12.305 1 98.12 103 ALA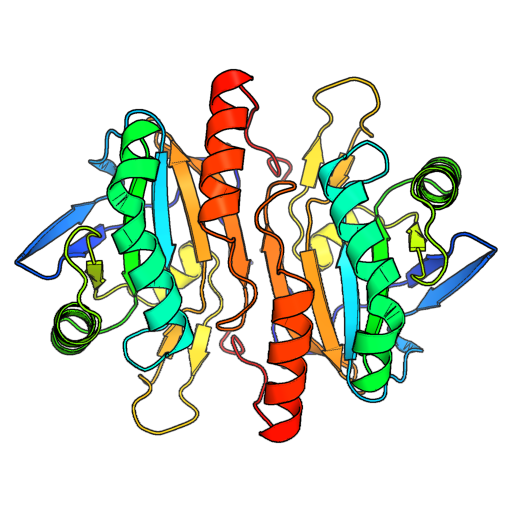 B O 1
ATOM 2132 N N . ARG B 1 104 ? 5.527 3.912 14.062 1 96.75 104 ARG B N 1
ATOM 2133 C CA . ARG B 1 104 ? 5.395 2.475 14.273 1 96.75 104 ARG B CA 1
ATOM 2134 C C . ARG B 1 104 ? 3.979 2.115 14.711 1 96.75 104 ARG B C 1
ATOM 2136 O O . ARG B 1 104 ? 3.443 1.081 14.305 1 96.75 104 ARG B O 1
ATOM 2143 N N . THR B 1 105 ? 3.4 2.953 15.516 1 97.06 105 THR B N 1
ATOM 2144 C CA . THR B 1 105 ? 2.027 2.734 15.953 1 97.06 105 THR B CA 1
ATOM 2145 C C . THR B 1 105 ? 1.074 2.723 14.766 1 97.06 105 THR B C 1
ATOM 2147 O O . THR B 1 105 ? 0.098 1.971 14.75 1 97.06 105 THR B O 1
ATOM 2150 N N . TRP B 1 106 ? 1.381 3.498 13.766 1 97.88 106 TRP B N 1
ATOM 2151 C CA . TRP B 1 106 ? 0.551 3.559 12.562 1 97.88 106 TRP B CA 1
ATOM 2152 C C . TRP B 1 106 ? 0.954 2.475 11.57 1 97.88 106 TRP B C 1
ATOM 2154 O O . TRP B 1 106 ? 0.437 2.428 10.453 1 97.88 106 TRP B O 1
ATOM 2164 N N . GLY B 1 107 ? 1.863 1.599 11.953 1 96.5 107 GLY B N 1
ATOM 2165 C CA . GLY B 1 107 ? 2.215 0.443 11.141 1 96.5 107 GLY B CA 1
ATOM 2166 C C . GLY B 1 107 ? 3.131 0.784 9.984 1 96.5 107 GLY B C 1
ATOM 2167 O O . GLY B 1 107 ? 3.178 0.058 8.984 1 96.5 107 GLY B O 1
ATOM 2168 N N . LEU B 1 108 ? 3.871 1.897 10.039 1 98.12 108 LEU B N 1
ATOM 2169 C CA . LEU B 1 108 ? 4.75 2.307 8.945 1 98.12 108 LEU B CA 1
ATOM 2170 C C . LEU B 1 108 ? 6.086 1.578 9.023 1 98.12 108 LEU B C 1
ATOM 2172 O O . LEU B 1 108 ? 6.582 1.291 10.117 1 98.12 108 LEU B O 1
ATOM 2176 N N . TYR B 1 109 ? 6.629 1.258 7.859 1 98.25 109 TYR B N 1
ATOM 2177 C CA . TYR B 1 109 ? 8.016 0.8 7.809 1 98.25 109 TYR B CA 1
ATOM 2178 C C . TYR B 1 109 ? 8.977 1.936 8.133 1 98.25 109 TYR B C 1
ATOM 2180 O O . TYR B 1 109 ? 8.703 3.098 7.828 1 98.25 109 TYR B O 1
ATOM 2188 N N . ILE B 1 110 ? 10.109 1.617 8.758 1 98.44 110 ILE B N 1
ATOM 2189 C CA . ILE B 1 110 ? 11.109 2.604 9.141 1 98.44 110 ILE B CA 1
ATOM 2190 C C . ILE B 1 110 ? 12.422 2.312 8.422 1 98.44 110 ILE B C 1
ATOM 2192 O O . ILE B 1 110 ? 12.852 1.159 8.336 1 98.44 110 ILE B O 1
ATOM 2196 N N . SER B 1 111 ? 13 3.367 7.898 1 98.69 111 SER B N 1
ATOM 2197 C CA . SER B 1 111 ? 14.273 3.25 7.207 1 98.69 111 SER B CA 1
ATOM 2198 C C . SER B 1 111 ? 15.375 4.02 7.934 1 98.69 111 SER B C 1
ATOM 2200 O O . SER B 1 111 ? 15.086 4.949 8.695 1 98.69 111 SER B O 1
ATOM 2202 N N . THR B 1 112 ? 16.578 3.574 7.703 1 98.19 112 THR B N 1
ATOM 2203 C CA . THR B 1 112 ? 17.781 4.293 8.109 1 98.19 112 THR B CA 1
ATOM 2204 C C . THR B 1 112 ? 18.453 4.949 6.902 1 98.19 112 THR B C 1
ATOM 2206 O O . THR B 1 112 ? 18.328 4.457 5.777 1 98.19 112 THR B O 1
ATOM 2209 N N . ALA B 1 113 ? 19.141 6.027 7.215 1 97.75 113 ALA B N 1
ATOM 2210 C CA . ALA B 1 113 ? 19.828 6.766 6.16 1 97.75 113 ALA B CA 1
ATOM 2211 C C . ALA B 1 113 ? 20.844 5.887 5.449 1 97.75 113 ALA B C 1
ATOM 2213 O O . ALA B 1 113 ? 21.547 5.086 6.082 1 97.75 113 ALA B O 1
ATOM 2214 N N . ILE B 1 114 ? 20.938 6.055 4.129 1 96.12 114 ILE B N 1
ATOM 2215 C CA . ILE B 1 114 ? 21.969 5.352 3.377 1 96.12 114 ILE B CA 1
ATOM 2216 C C . ILE B 1 114 ? 22.812 6.355 2.586 1 96.12 114 ILE B C 1
ATOM 2218 O O . ILE B 1 114 ? 23.75 5.973 1.897 1 96.12 114 ILE B O 1
ATOM 2222 N N . LYS B 1 115 ? 22.375 7.648 2.527 1 94.62 115 LYS B N 1
ATOM 2223 C CA . LYS B 1 115 ? 23.109 8.719 1.858 1 94.62 115 LYS B CA 1
ATOM 2224 C C . LYS B 1 115 ? 23 10.031 2.629 1 94.62 115 LYS B C 1
ATOM 2226 O O . LYS B 1 115 ? 22.109 10.188 3.473 1 94.62 115 LYS B O 1
ATOM 2231 N N . ASP B 1 116 ? 23.797 10.883 2.277 1 93.88 116 ASP B N 1
ATOM 2232 C CA . ASP B 1 116 ? 23.766 12.203 2.896 1 93.88 116 ASP B CA 1
ATOM 2233 C C . ASP B 1 116 ? 22.453 12.93 2.576 1 93.88 116 ASP B C 1
ATOM 2235 O O . ASP B 1 116 ? 21.938 12.812 1.469 1 93.88 116 ASP B O 1
ATOM 2239 N N . GLY B 1 117 ? 21.969 13.719 3.562 1 94.56 117 GLY B N 1
ATOM 2240 C CA . GLY B 1 117 ? 20.734 14.477 3.338 1 94.56 117 GLY B CA 1
ATOM 2241 C C . GLY B 1 117 ? 19.5 13.773 3.857 1 94.56 117 GLY B C 1
ATOM 2242 O O . GLY B 1 117 ? 18.469 14.406 4.062 1 94.56 117 GLY B O 1
ATOM 2243 N N . GLU B 1 118 ? 19.688 12.453 3.967 1 97 118 GLU B N 1
ATOM 2244 C CA . GLU B 1 118 ? 18.594 11.734 4.625 1 97 118 GLU B CA 1
ATOM 2245 C C . GLU B 1 118 ? 18.703 11.859 6.145 1 97 118 GLU B C 1
ATOM 2247 O O . GLU B 1 118 ? 19.797 11.828 6.707 1 97 118 GLU B O 1
ATOM 2252 N N . PRO B 1 119 ? 17.547 12.039 6.777 1 97.81 119 PRO B N 1
ATOM 2253 C CA . PRO B 1 119 ? 17.594 11.906 8.234 1 97.81 119 PRO B CA 1
ATOM 2254 C C . PRO B 1 119 ? 18.016 10.508 8.68 1 97.81 119 PRO B C 1
ATOM 2256 O O . PRO B 1 119 ? 17.828 9.539 7.938 1 97.81 119 PRO B O 1
ATOM 2259 N N . ALA B 1 120 ? 18.531 10.383 9.969 1 97.5 120 ALA B N 1
ATOM 2260 C CA . ALA B 1 120 ? 19.031 9.109 10.492 1 97.5 120 ALA B CA 1
ATOM 2261 C C . ALA B 1 120 ? 17.969 8.023 10.406 1 97.5 120 ALA B C 1
ATOM 2263 O O . ALA B 1 120 ? 18.266 6.875 10.086 1 97.5 120 ALA B O 1
ATOM 2264 N N . ARG B 1 121 ? 16.75 8.398 10.82 1 98.12 121 ARG B N 1
ATOM 2265 C CA . ARG B 1 121 ? 15.57 7.535 10.758 1 98.12 121 ARG B CA 1
ATOM 2266 C C . ARG B 1 121 ? 14.383 8.281 10.148 1 98.12 121 ARG B C 1
ATOM 2268 O O . ARG B 1 121 ? 14.18 9.461 10.43 1 98.12 121 ARG B O 1
ATOM 2275 N N . PHE B 1 122 ? 13.664 7.59 9.359 1 98.81 122 PHE B N 1
ATOM 2276 C CA . PHE B 1 122 ? 12.438 8.164 8.82 1 98.81 122 PHE B CA 1
ATOM 2277 C C . PHE B 1 122 ? 11.438 7.07 8.453 1 98.81 122 PHE B C 1
ATOM 2279 O O . PHE B 1 122 ? 11.82 5.922 8.242 1 98.81 122 PHE B O 1
ATOM 2286 N N . SER B 1 123 ? 10.195 7.418 8.398 1 98.81 123 SER B N 1
ATOM 2287 C CA . SER B 1 123 ? 9.148 6.473 8.023 1 98.81 123 SER B CA 1
ATOM 2288 C C . SER B 1 123 ? 9.031 6.344 6.508 1 98.81 123 SER B C 1
ATOM 2290 O O . SER B 1 123 ? 9.266 7.312 5.777 1 98.81 123 SER B O 1
ATOM 2292 N N . GLU B 1 124 ? 8.648 5.18 6.09 1 98.81 124 GLU B N 1
ATOM 2293 C CA . GLU B 1 124 ? 8.219 4.969 4.711 1 98.81 124 GLU B CA 1
ATOM 2294 C C . GLU B 1 124 ? 6.758 5.348 4.52 1 98.81 124 GLU B C 1
ATOM 2296 O O . GLU B 1 124 ? 6.051 5.633 5.488 1 98.81 124 GLU B O 1
ATOM 2301 N N . PRO B 1 125 ? 6.301 5.41 3.283 1 98.88 125 PRO B N 1
ATOM 2302 C CA . PRO B 1 125 ? 4.98 5.98 3.018 1 98.88 125 PRO B CA 1
ATOM 2303 C C . PRO B 1 125 ? 3.846 5.137 3.596 1 98.88 125 PRO B C 1
ATOM 2305 O O . PRO B 1 125 ? 3.943 3.906 3.631 1 98.88 125 PRO B O 1
ATOM 2308 N N . GLY B 1 126 ? 2.826 5.766 3.949 1 98.81 126 GLY B N 1
ATOM 2309 C CA . GLY B 1 126 ? 1.514 5.246 4.305 1 98.81 126 GLY B CA 1
ATOM 2310 C C . GLY B 1 126 ? 0.389 6.223 4.016 1 98.81 126 GLY B C 1
ATOM 2311 O O . GLY B 1 126 ? 0.599 7.438 4.008 1 98.81 126 GLY B O 1
ATOM 2312 N N . LEU B 1 127 ? -0.745 5.734 3.73 1 98.94 127 LEU B N 1
ATOM 2313 C CA . LEU B 1 127 ? -1.952 6.531 3.529 1 98.94 127 LEU B CA 1
ATOM 2314 C C . LEU B 1 127 ? -3.143 5.902 4.25 1 98.94 127 LEU B C 1
ATOM 2316 O O . LEU B 1 127 ? -3.398 4.707 4.105 1 98.94 127 LEU B O 1
ATOM 2320 N N . PHE B 1 128 ? -3.824 6.691 5.016 1 98.94 128 PHE B N 1
ATOM 2321 C CA . PHE B 1 128 ? -4.961 6.23 5.797 1 98.94 128 PHE B CA 1
ATOM 2322 C C . PHE B 1 128 ? -6.156 7.16 5.625 1 98.94 128 PHE B C 1
ATOM 2324 O O . PHE B 1 128 ? -5.992 8.383 5.562 1 98.94 128 PHE B O 1
ATOM 2331 N N . LEU B 1 129 ? -7.316 6.633 5.512 1 98.94 129 LEU B N 1
ATOM 2332 C CA . LEU B 1 129 ? -8.57 7.367 5.648 1 98.94 129 LEU B CA 1
ATOM 2333 C C . LEU B 1 129 ? -9.227 7.082 6.992 1 98.94 129 LEU B C 1
ATOM 2335 O O . LEU B 1 129 ? -9.453 5.926 7.344 1 98.94 129 LEU B O 1
ATOM 2339 N N . VAL B 1 130 ? -9.453 8.148 7.723 1 98.94 130 VAL B N 1
ATOM 2340 C CA . VAL B 1 130 ? -10.117 8.047 9.023 1 98.94 130 VAL B CA 1
ATOM 2341 C C . VAL B 1 130 ? -11.461 8.766 8.969 1 98.94 130 VAL B C 1
ATOM 2343 O O . VAL B 1 130 ? -11.539 9.938 8.586 1 98.94 130 VAL B O 1
ATOM 2346 N N . GLY B 1 131 ? -12.5 8.125 9.383 1 98.69 131 GLY B N 1
ATOM 2347 C CA . GLY B 1 131 ? -13.836 8.695 9.359 1 98.69 131 GLY B CA 1
ATOM 2348 C C . GLY B 1 131 ? -14.062 9.719 10.461 1 98.69 131 GLY B C 1
ATOM 2349 O O . GLY B 1 131 ? -13.242 9.852 11.367 1 98.69 131 GLY B O 1
ATOM 2350 N N . PRO B 1 132 ? -15.172 10.43 10.336 1 97.88 132 PRO B N 1
ATOM 2351 C CA . PRO B 1 132 ? -15.484 11.461 11.336 1 97.88 132 PRO B CA 1
ATOM 2352 C C . PRO B 1 132 ? -15.688 10.883 12.734 1 97.88 132 PRO B C 1
ATOM 2354 O O . PRO B 1 132 ? -15.578 11.602 13.727 1 97.88 132 PRO B O 1
ATOM 2357 N N . ASP B 1 133 ? -15.992 9.586 12.852 1 97.56 133 ASP B N 1
ATOM 2358 C CA . ASP B 1 133 ? -16.156 8.922 14.141 1 97.56 133 ASP B CA 1
ATOM 2359 C C . ASP B 1 133 ? -14.812 8.414 14.672 1 97.56 133 ASP B C 1
ATOM 2361 O O . ASP B 1 133 ? -14.773 7.684 15.664 1 97.56 133 ASP B O 1
ATOM 2365 N N . ARG B 1 134 ? -13.75 8.656 13.961 1 97.88 134 ARG B N 1
ATOM 2366 C CA . ARG B 1 134 ? -12.367 8.352 14.328 1 97.88 134 ARG B CA 1
ATOM 2367 C C . ARG B 1 134 ? -12.055 6.875 14.109 1 97.88 134 ARG B C 1
ATOM 2369 O O . ARG B 1 134 ? -11.023 6.383 14.562 1 97.88 134 ARG B O 1
ATOM 2376 N N . SER B 1 135 ? -12.914 6.211 13.445 1 98.25 135 SER B N 1
ATOM 2377 C CA . SER B 1 135 ? -12.578 4.84 13.062 1 98.25 135 SER B CA 1
ATOM 2378 C C . SER B 1 135 ? -11.742 4.809 11.789 1 98.25 135 SER B C 1
ATOM 2380 O O . SER B 1 135 ? -11.961 5.605 10.875 1 98.25 135 SER B O 1
ATOM 2382 N N . LEU B 1 136 ? -10.781 3.881 11.781 1 98.81 136 LEU B N 1
ATOM 2383 C CA . LEU B 1 136 ? -10.023 3.664 10.555 1 98.81 136 LEU B CA 1
ATOM 2384 C C . LEU B 1 136 ? -10.906 3.059 9.469 1 98.81 136 LEU B C 1
ATOM 2386 O O . LEU B 1 136 ? -11.656 2.117 9.727 1 98.81 136 LEU B O 1
ATOM 2390 N N . PHE B 1 137 ? -10.859 3.656 8.305 1 98.88 137 PHE B N 1
ATOM 2391 C CA . PHE B 1 137 ? -11.664 3.162 7.203 1 98.88 137 PHE B CA 1
ATOM 2392 C C . PHE B 1 137 ? -10.805 2.436 6.18 1 98.88 137 PHE B C 1
ATOM 2394 O O . PHE B 1 137 ? -11.227 1.432 5.602 1 98.88 137 PHE B O 1
ATOM 2401 N N . TYR B 1 138 ? -9.641 2.949 5.941 1 98.88 138 TYR B N 1
ATOM 2402 C CA . TYR B 1 138 ? -8.734 2.498 4.887 1 98.88 138 TYR B CA 1
ATOM 2403 C C . TYR B 1 138 ? -7.281 2.637 5.32 1 98.88 138 TYR B C 1
ATOM 2405 O O . TYR B 1 138 ? -6.918 3.602 5.996 1 98.88 138 TYR B O 1
ATOM 2413 N N . ALA B 1 139 ? -6.43 1.617 4.898 1 98.75 139 ALA B N 1
ATOM 2414 C CA . ALA B 1 139 ? -4.992 1.65 5.152 1 98.75 139 ALA B CA 1
ATOM 2415 C C . ALA B 1 139 ? -4.211 1.16 3.938 1 98.75 139 ALA B C 1
ATOM 2417 O O . ALA B 1 139 ? -4.57 0.153 3.324 1 98.75 139 ALA B O 1
ATOM 2418 N N . ALA B 1 140 ? -3.166 1.835 3.592 1 98.81 140 ALA B N 1
ATOM 2419 C CA . ALA B 1 140 ? -2.16 1.434 2.613 1 98.81 140 ALA B CA 1
ATOM 2420 C C . ALA B 1 140 ? -0.755 1.781 3.096 1 98.81 140 ALA B C 1
ATOM 2422 O O . ALA B 1 140 ? -0.484 2.926 3.465 1 98.81 140 ALA B O 1
ATOM 2423 N N . VAL B 1 141 ? 0.113 0.814 3.104 1 98.38 141 VAL B N 1
ATOM 2424 C CA . VAL B 1 141 ? 1.484 1.046 3.543 1 98.38 141 VAL B CA 1
ATOM 2425 C C . VAL B 1 141 ? 2.459 0.419 2.549 1 98.38 141 VAL B C 1
ATOM 2427 O O . VAL B 1 141 ? 2.18 -0.639 1.979 1 98.38 141 VAL B O 1
ATOM 2430 N N . THR B 1 142 ? 3.561 1.024 2.285 1 98.56 142 THR B N 1
ATOM 2431 C CA . THR B 1 142 ? 4.625 0.488 1.442 1 98.56 142 THR B CA 1
ATOM 2432 C C . THR B 1 142 ? 5.984 0.674 2.105 1 98.56 142 THR B C 1
ATOM 2434 O O . THR B 1 142 ? 6.148 1.543 2.967 1 98.56 142 THR B O 1
ATOM 2437 N N . SER B 1 143 ? 6.969 -0.13 1.71 1 98.56 143 SER B N 1
ATOM 2438 C CA . SER B 1 143 ? 8.273 -0.114 2.363 1 98.56 143 SER B CA 1
ATOM 2439 C C . SER B 1 143 ? 9.273 0.736 1.585 1 98.56 143 SER B C 1
ATOM 2441 O O . SER B 1 143 ? 10.445 0.816 1.952 1 98.56 143 SER B O 1
ATOM 2443 N N . MET B 1 144 ? 8.836 1.351 0.465 1 98.56 144 MET B N 1
ATOM 2444 C CA . MET B 1 144 ? 9.672 2.188 -0.389 1 98.56 144 MET B CA 1
ATOM 2445 C C . MET B 1 144 ? 8.898 3.41 -0.876 1 98.56 144 MET B C 1
ATOM 2447 O O . MET B 1 144 ? 7.688 3.502 -0.684 1 98.56 144 MET B O 1
ATOM 2451 N N . PRO B 1 145 ? 9.562 4.402 -1.493 1 98.38 145 PRO B N 1
ATOM 2452 C CA . PRO B 1 145 ? 8.867 5.617 -1.915 1 98.38 145 PRO B CA 1
ATOM 2453 C C . PRO B 1 145 ? 7.859 5.355 -3.035 1 98.38 145 PRO B C 1
ATOM 2455 O O . PRO B 1 145 ? 7.039 6.223 -3.346 1 98.38 145 PRO B O 1
ATOM 2458 N N . TRP B 1 146 ? 7.852 4.129 -3.586 1 98.12 146 TRP B N 1
ATOM 2459 C CA . TRP B 1 146 ? 6.996 3.82 -4.73 1 98.12 146 TRP B CA 1
ATOM 2460 C C . TRP B 1 146 ? 5.805 2.969 -4.305 1 98.12 146 TRP B C 1
ATOM 2462 O O . TRP B 1 146 ? 5.793 2.41 -3.205 1 98.12 146 TRP B O 1
ATOM 2472 N N . GLY B 1 147 ? 4.887 2.918 -5.262 1 98.06 147 GLY B N 1
ATOM 2473 C CA . GLY B 1 147 ? 3.738 2.053 -5.051 1 98.06 147 GLY B CA 1
ATOM 2474 C C . GLY B 1 147 ? 2.686 2.668 -4.148 1 98.06 147 GLY B C 1
ATOM 2475 O O . GLY B 1 147 ? 1.926 1.953 -3.492 1 98.06 147 GLY B O 1
ATOM 2476 N N . ARG B 1 148 ? 2.615 3.98 -4.121 1 98.69 148 ARG B N 1
ATOM 2477 C CA . ARG B 1 148 ? 1.625 4.695 -3.322 1 98.69 148 ARG B CA 1
ATOM 2478 C C . ARG B 1 148 ? 0.272 4.727 -4.027 1 98.69 148 ARG B C 1
ATOM 2480 O O . ARG B 1 148 ? 0.205 4.676 -5.254 1 98.69 148 ARG B O 1
ATOM 2487 N N . PRO B 1 149 ? -0.814 4.82 -3.238 1 98.75 149 PRO B N 1
ATOM 2488 C CA . PRO B 1 149 ? -2.111 4.988 -3.9 1 98.75 149 PRO B CA 1
ATOM 2489 C C . PRO B 1 149 ? -2.152 6.211 -4.816 1 98.75 149 PRO B C 1
ATOM 2491 O O . PRO B 1 149 ? -1.717 7.293 -4.426 1 98.75 149 PRO B O 1
ATOM 2494 N N . ASP B 1 150 ? -2.633 6 -6.016 1 98.62 150 ASP B N 1
ATOM 2495 C CA . ASP B 1 150 ? -2.781 7.113 -6.949 1 98.62 150 ASP B CA 1
ATOM 2496 C C . ASP B 1 150 ? -3.879 8.07 -6.488 1 98.62 150 ASP B C 1
ATOM 2498 O O . ASP B 1 150 ? -5.031 7.672 -6.328 1 98.62 150 ASP B O 1
ATOM 2502 N N . PRO B 1 151 ? -3.559 9.375 -6.359 1 98.75 151 PRO B N 1
ATOM 2503 C CA . PRO B 1 151 ? -4.555 10.328 -5.863 1 98.75 151 PRO B CA 1
ATOM 2504 C C . PRO B 1 151 ? -5.801 10.398 -6.742 1 98.75 151 PRO B C 1
ATOM 2506 O O . PRO B 1 151 ? -6.914 10.539 -6.234 1 98.75 151 PRO B O 1
ATOM 2509 N N . GLU B 1 152 ? -5.641 10.32 -8.039 1 98.56 152 GLU B N 1
ATOM 2510 C CA . GLU B 1 152 ? -6.805 10.352 -8.922 1 98.56 152 GLU B CA 1
ATOM 2511 C C . GLU B 1 152 ? -7.684 9.117 -8.719 1 98.56 152 GLU B C 1
ATOM 2513 O O . GLU B 1 152 ? -8.914 9.227 -8.703 1 98.56 152 GLU B O 1
ATOM 2518 N N . GLU B 1 153 ? -7.035 7.984 -8.602 1 97.94 153 GLU B N 1
ATOM 2519 C CA . GLU B 1 153 ? -7.789 6.77 -8.305 1 97.94 153 GLU B CA 1
ATOM 2520 C C . GLU B 1 153 ? -8.523 6.898 -6.973 1 97.94 153 GLU B C 1
ATOM 2522 O O . GLU B 1 153 ? -9.672 6.453 -6.844 1 97.94 153 GLU B O 1
ATOM 2527 N N . LEU B 1 154 ? -7.863 7.492 -5.973 1 98.56 154 LEU B N 1
ATOM 2528 C CA . LEU B 1 154 ? -8.461 7.633 -4.648 1 98.56 154 LEU B CA 1
ATOM 2529 C C . LEU B 1 154 ? -9.703 8.516 -4.707 1 98.56 154 LEU B C 1
ATOM 2531 O O . LEU B 1 154 ? -10.711 8.219 -4.051 1 98.56 154 LEU B O 1
ATOM 2535 N N . VAL B 1 155 ? -9.617 9.617 -5.488 1 98.81 155 VAL B N 1
ATOM 2536 C CA . VAL B 1 155 ? -10.766 10.508 -5.625 1 98.81 155 VAL B CA 1
ATOM 2537 C C . VAL B 1 155 ? -11.953 9.727 -6.191 1 98.81 155 VAL B C 1
ATOM 2539 O O . VAL B 1 155 ? -13.07 9.812 -5.668 1 98.81 155 VAL B O 1
ATOM 2542 N N . LYS B 1 156 ? -11.719 8.93 -7.211 1 98.56 156 LYS B N 1
ATOM 2543 C CA . LYS B 1 156 ? -12.773 8.141 -7.828 1 98.56 156 LYS B CA 1
ATOM 2544 C C . LYS B 1 156 ? -13.305 7.082 -6.859 1 98.56 156 LYS B C 1
ATOM 2546 O O . LYS B 1 156 ? -14.516 6.887 -6.746 1 98.56 156 LYS B O 1
ATOM 2551 N N . ALA B 1 157 ? -12.406 6.43 -6.191 1 98.62 157 ALA B N 1
ATOM 2552 C CA . ALA B 1 157 ? -12.773 5.371 -5.254 1 98.62 157 ALA B CA 1
ATOM 2553 C C . ALA B 1 157 ? -13.609 5.922 -4.105 1 98.62 157 ALA B C 1
ATOM 2555 O O . ALA B 1 157 ? -14.633 5.34 -3.738 1 98.62 157 ALA B O 1
ATOM 2556 N N . ILE B 1 158 ? -13.195 7.066 -3.529 1 98.81 158 ILE B N 1
ATOM 2557 C CA . ILE B 1 158 ? -13.906 7.672 -2.408 1 98.81 158 ILE B CA 1
ATOM 2558 C C . ILE B 1 158 ? -15.297 8.125 -2.861 1 98.81 158 ILE B C 1
ATOM 2560 O O . ILE B 1 158 ? -16.281 7.957 -2.131 1 98.81 158 ILE B O 1
ATOM 2564 N N . GLY B 1 159 ? -15.336 8.742 -4.086 1 98.75 159 GLY B N 1
ATOM 2565 C CA . GLY B 1 159 ? -16.656 9.062 -4.629 1 98.75 159 GLY B CA 1
ATOM 2566 C C . GLY B 1 159 ? -17.578 7.859 -4.699 1 98.75 159 GLY B C 1
ATOM 2567 O O . GLY B 1 159 ? -18.734 7.941 -4.285 1 98.75 159 GLY B O 1
ATOM 2568 N N . TRP B 1 160 ? -17.109 6.762 -5.199 1 98.5 160 TRP B N 1
ATOM 2569 C CA . TRP B 1 160 ? -17.891 5.535 -5.309 1 98.5 160 TRP B CA 1
ATOM 2570 C C . TRP B 1 160 ? -18.297 5.02 -3.934 1 98.5 160 TRP B C 1
ATOM 2572 O O . TRP B 1 160 ? -19.422 4.578 -3.736 1 98.5 160 TRP B O 1
ATOM 2582 N N . ILE B 1 161 ? -17.359 5.008 -2.998 1 98.38 161 ILE B N 1
ATOM 2583 C CA . ILE B 1 161 ? -17.594 4.574 -1.624 1 98.38 161 ILE B CA 1
ATOM 2584 C C . ILE B 1 161 ? -18.766 5.352 -1.027 1 98.38 161 ILE B C 1
ATOM 2586 O O . ILE B 1 161 ? -19.672 4.766 -0.434 1 98.38 161 ILE B O 1
ATOM 2590 N N . LYS B 1 162 ? -18.734 6.629 -1.199 1 98 162 LYS B N 1
ATOM 2591 C CA . LYS B 1 162 ? -19.781 7.492 -0.646 1 98 162 LYS B CA 1
ATOM 2592 C C . LYS B 1 162 ? -21.125 7.238 -1.329 1 98 162 LYS B C 1
ATOM 2594 O O . LYS B 1 162 ? -22.141 7.098 -0.66 1 98 162 LYS B O 1
ATOM 2599 N N . ASP B 1 163 ? -21.078 7.078 -2.639 1 97.94 163 ASP B N 1
ATOM 2600 C CA . ASP B 1 163 ? -22.297 6.891 -3.418 1 97.94 163 ASP B CA 1
ATOM 2601 C C . ASP B 1 163 ? -22.969 5.555 -3.096 1 97.94 163 ASP B C 1
ATOM 2603 O O . ASP B 1 163 ? -24.188 5.414 -3.203 1 97.94 163 ASP B O 1
ATOM 2607 N N . ASN B 1 164 ? -22.172 4.59 -2.619 1 97.94 164 ASN B N 1
ATOM 2608 C CA . ASN B 1 164 ? -22.703 3.238 -2.461 1 97.94 164 ASN B CA 1
ATOM 2609 C C . ASN B 1 164 ? -22.703 2.809 -0.997 1 97.94 164 ASN B C 1
ATOM 2611 O O . ASN B 1 164 ? -23.031 1.658 -0.686 1 97.94 164 ASN B O 1
ATOM 2615 N N . ASP B 1 165 ? -22.312 3.664 -0.097 1 97.31 165 ASP B N 1
ATOM 2616 C CA . ASP B 1 165 ? -22.203 3.361 1.325 1 97.31 165 ASP B CA 1
ATOM 2617 C C . ASP B 1 165 ? -21.359 2.102 1.55 1 97.31 165 ASP B C 1
ATOM 2619 O O . ASP B 1 165 ? -21.766 1.205 2.291 1 97.31 165 ASP B O 1
ATOM 2623 N N . TYR B 1 166 ? -20.359 2.023 0.765 1 97.88 166 TYR B N 1
ATOM 2624 C CA . TYR B 1 166 ? -19.469 0.872 0.837 1 97.88 166 TYR B CA 1
ATOM 2625 C C . TYR B 1 166 ? -18.688 0.876 2.139 1 97.88 166 TYR B C 1
ATOM 2627 O O . TYR B 1 166 ? -18.016 1.865 2.467 1 97.88 166 TYR B O 1
ATOM 2635 N N . PRO B 1 167 ? -18.641 -0.221 2.939 1 97.88 167 PRO B N 1
ATOM 2636 C CA . PRO B 1 167 ? -18.016 -0.223 4.262 1 97.88 167 PRO B CA 1
ATOM 2637 C C . PRO B 1 167 ? -16.516 -0.453 4.199 1 97.88 167 PRO B C 1
ATOM 2639 O O . PRO B 1 167 ? -15.992 -0.913 3.18 1 97.88 167 PRO B O 1
ATOM 2642 N N . SER B 1 168 ? -15.891 -0.12 5.297 1 98.44 168 SER B N 1
ATOM 2643 C CA . SER B 1 168 ? -14.477 -0.475 5.41 1 98.44 168 SER B CA 1
ATOM 2644 C C . SER B 1 168 ? -14.273 -1.98 5.277 1 98.44 168 SER B C 1
ATOM 2646 O O . SER B 1 168 ? -15.164 -2.764 5.621 1 98.44 168 SER B O 1
ATOM 2648 N N . ARG B 1 169 ? -13.219 -2.342 4.73 1 98.5 169 ARG B N 1
ATOM 2649 C CA . ARG B 1 169 ? -12.805 -3.734 4.598 1 98.5 169 ARG B CA 1
ATOM 2650 C C . ARG B 1 169 ? -11.5 -3.994 5.352 1 98.5 169 ARG B C 1
ATOM 2652 O O . ARG B 1 169 ? -10.898 -3.066 5.891 1 98.5 169 ARG B O 1
ATOM 2659 N N . GLY B 1 170 ? -11.125 -5.309 5.379 1 97.94 170 GLY B N 1
ATOM 2660 C CA . GLY B 1 170 ? -9.914 -5.656 6.105 1 97.94 170 GLY B CA 1
ATOM 2661 C C . GLY B 1 170 ? -10.109 -5.676 7.609 1 97.94 170 GLY B C 1
ATOM 2662 O O . GLY B 1 170 ? -9.156 -5.469 8.367 1 97.94 170 GLY B O 1
ATOM 2663 N N . ARG B 1 171 ? -11.359 -5.969 8.117 1 96.5 171 ARG B N 1
ATOM 2664 C CA . ARG B 1 171 ? -11.711 -5.789 9.516 1 96.5 171 ARG B CA 1
ATOM 2665 C C . ARG B 1 171 ? -11.367 -7.035 10.328 1 96.5 171 ARG B C 1
ATOM 2667 O O . ARG B 1 171 ? -11.328 -6.988 11.562 1 96.5 171 ARG B O 1
ATOM 2674 N N . ALA B 1 172 ? -11.133 -8.109 9.602 1 89 172 ALA B N 1
ATOM 2675 C CA . ALA B 1 172 ? -11.031 -9.383 10.32 1 89 172 ALA B CA 1
ATOM 2676 C C . ALA B 1 172 ? -9.695 -9.5 11.039 1 89 172 ALA B C 1
ATOM 2678 O O . ALA B 1 172 ? -8.633 -9.344 10.43 1 89 172 ALA B O 1
ATOM 2679 N N . SER B 1 173 ? -9.688 -9.633 12.344 1 77.19 173 SER B N 1
ATOM 2680 C CA . SER B 1 173 ? -8.492 -9.789 13.172 1 77.19 173 SER B CA 1
ATOM 2681 C C . SER B 1 173 ? -8.172 -11.266 13.406 1 77.19 173 SER B C 1
ATOM 2683 O O . SER B 1 173 ? -9.062 -12.109 13.359 1 77.19 173 SER B O 1
#

Organism: NCBI:txid1608957

Secondary structure (DSSP, 8-state):
------TTSBPPP-EEEETTS-EEEGGG---SSEEEEEE---TT-HHHHHHHHHHHHTHHHHHHTTEEEEEE-S--HHHHHHHHHHHT--SS-EEE---HHHHHHTT--EEE--STTS-SEEEPPEEEEE-TTSBEEEEEEESSSS-PPPHHHHHHHHHHHHHHTPPP---B-/------TTSBPPP-EEEETTS-EEEGGG---SSEEEEEE---TT-HHHHHHHHHHHHTHHHHHHTTEEEEEE-S--HHHHHHHHHHHT--SS-EEE---HHHHHHTT--EEE--STTS-SEEEPPEEEEE-TTSBEEEEEEESSSS-PPPHHHHHHHHHHHHHHTPPP---B-